Protein AF-A0A2T1EBD1-F1 (afdb_monomer_lite)

Radius of gyration: 31.67 Å; chains: 1; bounding box: 108×71×63 Å

Sequence (294 aa):
MSEHQEQSKSKTKISPTLSRSASSSRSGDEQSPSSIQGNSRSNTSVNASAPKELKPIENELVDKRTRRETFLRKYPKAAEMLRNIDIQGTEKENLQALKTAFKDNSGFEYTMGTTSADDFLNGKKNGDCRTLANAYVKIAQEYLGIEDVEVISKSGDFFVPNGGKVLDKNGATGNVDKGTHWAFTNHSWVKSPIGTIDLLFLGEPVKQSQWINKTGKGEDKENKIEYRIFGDYTVYDANYKSQTLKDKYATNLNDALQGKVLAVAEMAAEEEAARVRRVESKRSPNLLKCCNVM

Foldseek 3Di:
DDDDDDDDDDDDDDDDDDDDDDDDDDDDDDDDDDDDDDDDDDDDDPPPDDPPPPDPPVVVVVVLVVLQVVLCVQFVLCCQLCVPADLPDDLLSNLVSLLVSLQPRQLAAEDVAADDLSVSSNPDRYHHQVNVQNVSQCCSCRNSNFNQKDKDKDAAKKKQQAWQFFRHNVGQTEQEDQRRIHIDRMHIWMAHPNGTFRNRRSRDHDDCVRIFGWPDKDAPPPLGWIWTDGPPFIKIQQADDDDDRSHRIYRDPVSSSVNHVVNVVVVVVVVVVVVVVVVVVVVPPPPPPDPDDD

Structure (mmCIF, N/CA/C/O backbone):
data_AF-A0A2T1EBD1-F1
#
_entry.id   AF-A0A2T1EBD1-F1
#
loop_
_atom_site.group_PDB
_atom_site.id
_atom_site.type_symbol
_atom_site.label_atom_id
_atom_site.label_alt_id
_atom_site.label_comp_id
_atom_site.label_asym_id
_atom_site.label_entity_id
_atom_site.label_seq_id
_atom_site.pdbx_PDB_ins_code
_atom_site.Cartn_x
_atom_site.Cartn_y
_atom_site.Cartn_z
_atom_site.occupancy
_atom_site.B_iso_or_equiv
_atom_site.auth_seq_id
_atom_site.auth_comp_id
_atom_site.auth_asym_id
_atom_site.auth_atom_id
_atom_site.pdbx_PDB_model_num
ATOM 1 N N . MET A 1 1 ? 42.232 36.202 -22.353 1.00 43.72 1 MET A N 1
ATOM 2 C CA . MET A 1 1 ? 41.772 37.477 -21.758 1.00 43.72 1 MET A CA 1
ATOM 3 C C . MET A 1 1 ? 40.887 38.120 -22.798 1.00 43.72 1 MET A C 1
ATOM 5 O O . MET A 1 1 ? 41.323 38.101 -23.942 1.00 43.72 1 MET A O 1
ATOM 9 N N . SER A 1 2 ? 39.697 38.604 -22.414 1.00 49.25 2 SER A N 1
ATOM 10 C CA . SER A 1 2 ? 38.616 39.005 -23.340 1.00 49.25 2 SER A CA 1
ATOM 11 C C . SER A 1 2 ? 38.115 37.832 -24.216 1.00 49.25 2 SER A C 1
ATOM 13 O O . SER A 1 2 ? 38.877 36.924 -24.530 1.00 49.25 2 SER A O 1
ATOM 15 N N . GLU A 1 3 ? 36.848 37.690 -24.596 1.00 46.81 3 GLU A N 1
ATOM 16 C CA . GLU A 1 3 ? 35.586 38.337 -24.189 1.00 46.81 3 GLU A CA 1
ATOM 17 C C . GLU A 1 3 ? 34.441 37.320 -24.478 1.00 46.81 3 GLU A C 1
ATOM 19 O O . GLU A 1 3 ? 34.731 36.204 -24.901 1.00 46.81 3 GLU A O 1
ATOM 24 N N . HIS A 1 4 ? 33.144 37.529 -24.229 1.00 46.66 4 HIS A N 1
ATOM 25 C CA . HIS A 1 4 ? 32.352 38.719 -23.886 1.00 46.66 4 HIS A CA 1
ATOM 26 C C . HIS A 1 4 ? 31.212 38.318 -22.908 1.00 46.66 4 HIS A C 1
ATOM 28 O O . HIS A 1 4 ? 31.043 37.139 -22.594 1.00 46.66 4 HIS A O 1
ATOM 34 N N . GLN A 1 5 ? 30.390 39.267 -22.451 1.00 44.28 5 GLN A N 1
ATOM 35 C CA . GLN A 1 5 ? 29.058 38.996 -21.875 1.00 44.28 5 GLN A CA 1
ATOM 36 C C . GLN A 1 5 ? 27.979 39.422 -22.870 1.00 44.28 5 GLN A C 1
ATOM 38 O O . GLN A 1 5 ? 28.077 40.517 -23.412 1.00 44.28 5 GLN A O 1
ATOM 43 N N . GLU A 1 6 ? 26.883 38.676 -23.009 1.00 52.28 6 GLU A N 1
ATOM 44 C CA . GLU A 1 6 ? 25.640 39.299 -23.472 1.00 52.28 6 GLU A CA 1
ATOM 45 C C . GLU A 1 6 ? 24.409 38.680 -22.802 1.00 52.28 6 GLU A C 1
ATOM 47 O O . GLU A 1 6 ? 24.189 37.470 -22.822 1.00 52.28 6 GLU A O 1
ATOM 52 N N . GLN A 1 7 ? 23.618 39.534 -22.148 1.00 45.81 7 GLN A N 1
ATOM 53 C CA . GLN A 1 7 ? 22.315 39.185 -21.590 1.00 45.81 7 GLN A CA 1
ATOM 54 C C . GLN A 1 7 ? 21.238 39.595 -22.592 1.00 45.81 7 GLN A C 1
ATOM 56 O O . GLN A 1 7 ? 21.194 40.761 -22.978 1.00 45.81 7 GLN A O 1
ATOM 61 N N . SER A 1 8 ? 20.278 38.720 -22.891 1.00 52.81 8 SER A N 1
ATOM 62 C CA . SER A 1 8 ? 18.990 39.163 -23.432 1.00 52.81 8 SER A CA 1
ATOM 63 C C . SER A 1 8 ? 17.843 38.718 -22.526 1.00 52.81 8 SER A C 1
ATOM 65 O O . SER A 1 8 ? 17.765 37.585 -22.054 1.00 52.81 8 SER A O 1
ATOM 67 N N . LYS A 1 9 ? 16.976 39.680 -22.205 1.00 48.16 9 LYS A N 1
ATOM 68 C CA . LYS A 1 9 ? 15.782 39.509 -21.374 1.00 48.16 9 LYS A CA 1
ATOM 69 C C . LYS A 1 9 ? 14.579 39.454 -22.306 1.00 48.16 9 LYS A C 1
ATOM 71 O O . LYS A 1 9 ? 14.418 40.369 -23.108 1.00 48.16 9 LYS A O 1
ATOM 76 N N . SER A 1 10 ? 13.665 38.509 -22.114 1.00 49.94 10 SER A N 1
ATOM 77 C CA . SER A 1 10 ? 12.289 38.659 -22.596 1.00 49.94 10 SER A CA 1
ATOM 78 C C . SER A 1 10 ? 11.308 38.495 -21.434 1.00 49.94 10 SER A C 1
ATOM 80 O O . SER A 1 10 ? 11.171 37.443 -20.816 1.00 49.94 10 SER A O 1
ATOM 82 N N . LYS A 1 11 ? 10.636 39.599 -21.097 1.00 42.62 11 LYS A N 1
ATOM 83 C CA . LYS A 1 11 ? 9.409 39.595 -20.299 1.00 42.62 11 LYS A CA 1
ATOM 84 C C . LYS A 1 11 ? 8.253 39.716 -21.280 1.00 42.62 11 LYS A C 1
ATOM 86 O O . LYS A 1 11 ? 8.208 40.711 -21.996 1.00 42.62 11 LYS A O 1
ATOM 91 N N . THR A 1 12 ? 7.278 38.818 -21.208 1.00 46.34 12 THR A N 1
ATOM 92 C CA . THR A 1 12 ? 5.952 39.081 -21.780 1.00 46.34 12 THR A CA 1
ATOM 93 C C . THR A 1 12 ? 4.899 38.825 -20.715 1.00 46.34 12 THR A C 1
ATOM 95 O O . THR A 1 12 ? 4.867 37.776 -20.080 1.00 46.34 12 THR A O 1
ATOM 98 N N . LYS A 1 13 ? 4.076 39.846 -20.480 1.00 44.72 13 LYS A N 1
ATOM 99 C CA . LYS A 1 13 ? 3.045 39.925 -19.447 1.00 44.72 13 LYS A CA 1
ATOM 100 C C . LYS A 1 13 ? 1.752 40.289 -20.163 1.00 44.72 13 LYS A C 1
ATOM 102 O O . LYS A 1 13 ? 1.660 41.408 -20.660 1.00 44.72 13 LYS A O 1
ATOM 107 N N . ILE A 1 14 ? 0.778 39.384 -20.209 1.00 49.81 14 ILE A N 1
ATOM 108 C CA . ILE A 1 14 ? -0.577 39.686 -20.692 1.00 49.81 14 ILE A CA 1
ATOM 109 C C . ILE A 1 14 ? -1.592 39.177 -19.660 1.00 49.81 14 ILE A C 1
ATOM 111 O O . ILE A 1 14 ? -1.380 38.161 -19.001 1.00 49.81 14 ILE A O 1
ATOM 115 N N . SER A 1 15 ? -2.622 39.993 -19.455 1.00 46.88 15 SER A N 1
ATOM 116 C CA . SER A 1 15 ? -3.560 39.998 -18.327 1.00 46.88 15 SER A CA 1
ATOM 117 C C . SER A 1 15 ? -4.746 39.026 -18.499 1.00 46.88 15 SER A C 1
ATOM 119 O O . SER A 1 15 ? -4.969 38.539 -19.606 1.00 46.88 15 SER A O 1
ATOM 121 N N . PRO A 1 16 ? -5.533 38.750 -17.436 1.00 51.69 16 PRO A N 1
ATOM 122 C CA . PRO A 1 16 ? -6.662 37.819 -17.500 1.00 51.69 16 PRO A CA 1
ATOM 123 C C . PRO A 1 16 ? -7.938 38.463 -18.063 1.00 51.69 16 PRO A C 1
ATOM 125 O O . PRO A 1 16 ? -8.160 39.666 -17.912 1.00 51.69 16 PRO A O 1
ATOM 128 N N . THR A 1 17 ? -8.827 37.640 -18.624 1.00 46.72 17 THR A N 1
ATOM 129 C CA . THR A 1 17 ? -10.170 38.053 -19.059 1.00 46.72 17 THR A CA 1
ATOM 130 C C . THR A 1 17 ? -11.235 37.482 -18.124 1.00 46.72 17 THR A C 1
ATOM 132 O O . THR A 1 17 ? -11.392 36.271 -18.004 1.00 46.72 17 THR A O 1
ATOM 135 N N . LEU A 1 18 ? -11.976 38.376 -17.470 1.00 42.69 18 LEU A N 1
ATOM 136 C CA . LEU A 1 18 ? -13.208 38.073 -16.742 1.00 42.69 18 LEU A CA 1
ATOM 137 C C . LEU A 1 18 ? -14.404 38.100 -17.700 1.00 42.69 18 LEU A C 1
ATOM 139 O O . LEU A 1 18 ? -14.560 39.065 -18.447 1.00 42.69 18 LEU A O 1
ATOM 143 N N . SER A 1 19 ? -15.315 37.137 -17.569 1.00 47.84 19 SER A N 1
ATOM 144 C CA . SER A 1 19 ? -16.676 37.240 -18.107 1.00 47.84 19 SER A CA 1
ATOM 145 C C . SER A 1 19 ? -17.718 36.734 -17.100 1.00 47.84 19 SER A C 1
ATOM 147 O O . SER A 1 19 ? -17.928 35.543 -16.892 1.00 47.84 19 SER A O 1
ATOM 149 N N . ARG A 1 20 ? -18.409 37.708 -16.495 1.00 38.66 20 ARG A N 1
ATOM 150 C CA . ARG A 1 20 ? -19.837 37.646 -16.120 1.00 38.66 20 ARG A CA 1
ATOM 151 C C . ARG A 1 20 ? -20.668 37.252 -17.368 1.00 38.66 20 ARG A C 1
ATOM 153 O O . ARG A 1 20 ? -20.193 37.463 -18.477 1.00 38.66 20 ARG A O 1
ATOM 160 N N . SER A 1 21 ? -21.904 36.752 -17.324 1.00 39.03 21 SER A N 1
ATOM 161 C CA . SER A 1 21 ? -22.920 36.567 -16.265 1.00 39.03 21 SER A CA 1
ATOM 162 C C . SER A 1 21 ? -24.134 35.852 -16.883 1.00 39.03 21 SER A C 1
ATOM 164 O O . SER A 1 21 ? -24.358 36.052 -18.071 1.00 39.03 21 SER A O 1
ATOM 166 N N . ALA A 1 22 ? -24.982 35.178 -16.095 1.00 37.16 22 ALA A N 1
ATOM 167 C CA . ALA A 1 22 ? -26.448 35.210 -16.270 1.00 37.16 22 ALA A CA 1
ATOM 168 C C . ALA A 1 22 ? -27.175 34.508 -15.109 1.00 37.16 22 ALA A C 1
ATOM 170 O O . ALA A 1 22 ? -26.746 33.461 -14.632 1.00 37.16 22 ALA A O 1
ATOM 171 N N . SER A 1 23 ? -28.287 35.094 -14.676 1.00 41.00 23 SER A N 1
ATOM 172 C CA . SER A 1 23 ? -29.235 34.547 -13.706 1.00 41.00 23 SER A CA 1
ATOM 173 C C . SER A 1 23 ? -30.384 33.810 -14.402 1.00 41.00 23 SER A C 1
ATOM 175 O O . SER A 1 23 ? -30.773 34.162 -15.513 1.00 41.00 23 SER A O 1
ATOM 177 N N . SER A 1 24 ? -31.016 32.864 -13.705 1.00 43.34 24 SER A N 1
ATOM 178 C CA . SER A 1 24 ? -32.428 32.555 -13.945 1.00 43.34 24 SER A CA 1
ATOM 179 C C . SER A 1 24 ? -33.101 32.151 -12.638 1.00 43.34 24 SER A C 1
ATOM 181 O O . SER A 1 24 ? -32.714 31.183 -11.988 1.00 43.34 24 SER A O 1
ATOM 183 N N . SER A 1 25 ? -34.081 32.950 -12.235 1.00 45.97 25 SER A N 1
ATOM 184 C CA . SER A 1 25 ? -34.988 32.694 -11.125 1.00 45.97 25 SER A CA 1
ATOM 185 C C . SER A 1 25 ? -36.230 31.967 -11.633 1.00 45.97 25 SER A C 1
ATOM 187 O O . SER A 1 25 ? -36.743 32.280 -12.709 1.00 45.97 25 SER A O 1
ATOM 189 N N . ARG A 1 26 ? -36.782 31.054 -10.828 1.00 49.03 26 ARG A N 1
ATOM 190 C CA . ARG A 1 26 ? -38.178 30.642 -10.991 1.00 49.03 26 ARG A CA 1
ATOM 191 C C . ARG A 1 26 ? -38.819 30.333 -9.644 1.00 49.03 26 ARG A C 1
ATOM 193 O O . ARG A 1 26 ? -38.472 29.356 -8.990 1.00 49.03 26 ARG A O 1
ATOM 200 N N . SER A 1 27 ? -39.723 31.217 -9.244 1.00 40.66 27 SER A N 1
ATOM 201 C CA . SER A 1 27 ? -40.716 30.988 -8.200 1.00 40.66 27 SER A CA 1
ATOM 202 C C . SER A 1 27 ? -41.800 30.025 -8.697 1.00 40.66 27 SER A C 1
ATOM 204 O O . SER A 1 27 ? -42.026 29.891 -9.903 1.00 40.66 27 SER A O 1
ATOM 206 N N . GLY A 1 28 ? -42.465 29.368 -7.753 1.00 40.28 28 GLY A N 1
ATOM 207 C CA . GLY A 1 28 ? -43.617 28.501 -7.973 1.00 40.28 28 GLY A CA 1
ATOM 208 C C . GLY A 1 28 ? -44.299 28.281 -6.630 1.00 40.28 28 GLY A C 1
ATOM 209 O O . GLY A 1 28 ? -43.783 27.540 -5.798 1.00 40.28 28 GLY A O 1
ATOM 210 N N . ASP A 1 29 ? -45.381 29.017 -6.407 1.00 39.91 29 ASP A N 1
ATOM 211 C CA . ASP A 1 29 ? -46.135 29.051 -5.156 1.00 39.91 29 ASP A CA 1
ATOM 212 C C . ASP A 1 29 ? -47.067 27.833 -4.973 1.00 39.91 29 ASP A C 1
ATOM 214 O O . ASP A 1 29 ? -47.252 27.026 -5.881 1.00 39.91 29 ASP A O 1
ATOM 218 N N . GLU A 1 30 ? -47.707 27.808 -3.796 1.00 37.53 30 GLU A N 1
ATOM 219 C CA . GLU A 1 30 ? -49.111 27.414 -3.548 1.00 37.53 30 GLU A CA 1
ATOM 220 C C . GLU A 1 30 ? -49.423 26.224 -2.603 1.00 37.53 30 GLU A C 1
ATOM 222 O O . GLU A 1 30 ? -49.187 25.054 -2.882 1.00 37.53 30 GLU A O 1
ATOM 227 N N . GLN A 1 31 ? -50.118 26.608 -1.518 1.00 35.56 31 GLN A N 1
ATOM 228 C CA . GLN A 1 31 ? -51.296 25.964 -0.907 1.00 35.56 31 GLN A CA 1
ATOM 229 C C . GLN A 1 31 ? -51.169 24.708 -0.005 1.00 35.56 31 GLN A C 1
ATOM 231 O O . GLN A 1 31 ? -51.237 23.558 -0.424 1.00 35.56 31 GLN A O 1
ATOM 236 N N . SER A 1 32 ? -51.223 24.984 1.306 1.00 41.62 32 SER A N 1
ATOM 237 C CA . SER A 1 32 ? -52.130 24.325 2.283 1.00 41.62 32 SER A CA 1
ATOM 238 C C . SER A 1 32 ? -53.599 24.788 2.031 1.00 41.62 32 SER A C 1
ATOM 240 O O . SER A 1 32 ? -53.723 25.798 1.334 1.00 41.62 32 SER A O 1
ATOM 242 N N . PRO A 1 33 ? -54.705 24.224 2.611 1.00 54.12 33 PRO A N 1
ATOM 243 C CA . PRO A 1 33 ? -54.787 23.590 3.946 1.00 54.12 33 PRO A CA 1
ATOM 244 C C . PRO A 1 33 ? -55.889 22.497 4.167 1.00 54.12 33 PRO A C 1
ATOM 246 O O . PRO A 1 33 ? -56.518 22.006 3.237 1.00 54.12 33 PRO A O 1
ATOM 249 N N . SER A 1 34 ? -56.199 22.239 5.453 1.00 36.78 34 SER A N 1
ATOM 250 C CA . SER A 1 34 ? -57.404 21.590 6.034 1.00 36.78 34 SER A CA 1
ATOM 251 C C . SER A 1 34 ? -57.440 20.046 6.014 1.00 36.78 34 SER A C 1
ATOM 253 O O . SER A 1 34 ? -57.203 19.425 4.989 1.00 36.78 34 SER A O 1
ATOM 255 N N . SER A 1 35 ? -57.519 19.332 7.148 1.00 41.59 35 SER A N 1
ATOM 256 C CA . SER A 1 35 ? -58.509 19.283 8.255 1.00 41.59 35 SER A CA 1
ATOM 257 C C . SER A 1 35 ? -59.669 18.315 7.988 1.00 41.59 35 SER A C 1
ATOM 259 O O . SER A 1 35 ? -60.651 18.683 7.352 1.00 41.59 35 SER A O 1
ATOM 261 N N . ILE A 1 36 ? -59.612 17.118 8.586 1.00 44.75 36 ILE A N 1
ATOM 262 C CA . ILE A 1 36 ? -60.784 16.258 8.820 1.00 44.75 36 ILE A CA 1
ATOM 263 C C . ILE A 1 36 ? -60.842 15.911 10.312 1.00 44.75 36 ILE A C 1
ATOM 265 O O . ILE A 1 36 ? -59.854 15.479 10.904 1.00 44.75 36 ILE A O 1
ATOM 269 N N . GLN A 1 37 ? -62.008 16.144 10.917 1.00 42.34 37 GLN A N 1
ATOM 270 C CA . GLN A 1 37 ? -62.326 15.822 12.309 1.00 42.34 37 GLN A CA 1
ATOM 271 C C . GLN A 1 37 ? -62.996 14.444 12.426 1.00 42.34 37 GLN A C 1
ATOM 273 O O . GLN A 1 37 ? -63.672 13.992 11.506 1.00 42.34 37 GLN A O 1
ATOM 278 N N . GLY A 1 38 ? -62.919 13.856 13.623 1.00 35.59 38 GLY A N 1
ATOM 279 C CA . GLY A 1 38 ? -63.688 12.672 14.021 1.00 35.59 38 GLY A CA 1
ATOM 280 C C . GLY A 1 38 ? -62.932 11.349 13.813 1.00 35.59 38 GLY A C 1
ATOM 281 O O . GLY A 1 38 ? -62.159 11.209 12.879 1.00 35.59 38 GLY A O 1
ATOM 282 N N . ASN A 1 39 ? -63.109 10.330 14.654 1.00 35.41 39 ASN A N 1
ATOM 283 C CA . ASN A 1 39 ? -64.208 10.126 15.598 1.00 35.41 39 ASN A CA 1
ATOM 284 C C . ASN A 1 39 ? -63.760 9.343 16.848 1.00 35.41 39 ASN A C 1
ATOM 286 O O . ASN A 1 39 ? -62.789 8.590 16.814 1.00 35.41 39 ASN A O 1
ATOM 290 N N . SER A 1 40 ? -64.496 9.498 17.946 1.00 46.72 40 SER A N 1
ATOM 291 C CA . SER A 1 40 ? -64.250 8.798 19.208 1.00 46.72 40 SER A CA 1
ATOM 292 C C . SER A 1 40 ? -64.504 7.294 19.099 1.00 46.72 40 SER A C 1
ATOM 294 O O . SER A 1 40 ? -65.549 6.889 18.589 1.00 46.72 40 SER A O 1
ATOM 296 N N . ARG A 1 41 ? -63.652 6.477 19.734 1.00 41.16 41 ARG A N 1
ATOM 297 C CA . ARG A 1 41 ? -64.099 5.344 20.568 1.00 41.16 41 ARG A CA 1
ATOM 298 C C . ARG A 1 41 ? -62.983 4.819 21.464 1.00 41.16 41 ARG A C 1
ATOM 300 O O . ARG A 1 41 ? -61.910 4.443 21.009 1.00 41.16 41 ARG A O 1
ATOM 307 N N . SER A 1 42 ? -63.287 4.782 22.753 1.00 46.03 42 SER A N 1
ATOM 308 C CA . SER A 1 42 ? -62.554 4.040 23.767 1.00 46.03 42 SER A CA 1
ATOM 309 C C . SER A 1 42 ? -62.584 2.541 23.470 1.00 46.03 42 SER A C 1
ATOM 311 O O . SER A 1 42 ? -63.625 2.002 23.099 1.00 46.03 42 SER A O 1
ATOM 313 N N . ASN A 1 43 ? -61.471 1.852 23.724 1.00 39.47 43 ASN A N 1
ATOM 314 C CA . ASN A 1 43 ? -61.545 0.480 24.211 1.00 39.47 43 ASN A CA 1
ATOM 315 C C . ASN A 1 43 ? -60.337 0.133 25.083 1.00 39.47 43 ASN A C 1
ATOM 317 O O . ASN A 1 43 ? -59.182 0.253 24.680 1.00 39.47 43 ASN A O 1
ATOM 321 N N . THR A 1 44 ? -60.644 -0.288 26.303 1.00 43.97 44 THR A N 1
ATOM 322 C CA . THR A 1 44 ? -59.690 -0.703 27.325 1.00 43.97 44 THR A CA 1
ATOM 323 C C . THR A 1 44 ? -59.053 -2.034 26.938 1.00 43.97 44 THR A C 1
ATOM 325 O O . THR A 1 44 ? -59.748 -3.040 26.823 1.00 43.97 44 THR A O 1
ATOM 328 N N . SER A 1 45 ? -57.728 -2.081 26.821 1.00 42.50 45 SER A N 1
ATOM 329 C CA . SER A 1 45 ? -56.981 -3.336 26.939 1.00 42.50 45 SER A CA 1
ATOM 330 C C . SER A 1 45 ? -55.631 -3.060 27.586 1.00 42.50 45 SER A C 1
ATOM 332 O O . SER A 1 45 ? -54.674 -2.635 26.941 1.00 42.50 45 SER A O 1
ATOM 334 N N . VAL A 1 46 ? -55.578 -3.266 28.902 1.00 41.38 46 VAL A N 1
ATOM 335 C CA . VAL A 1 46 ? -54.348 -3.163 29.691 1.00 41.38 46 VAL A CA 1
ATOM 336 C C . VAL A 1 46 ? -53.554 -4.453 29.488 1.00 41.38 46 VAL A C 1
ATOM 338 O O . VAL A 1 46 ? -53.524 -5.330 30.347 1.00 41.38 46 VAL A O 1
ATOM 341 N N . ASN A 1 47 ? -52.943 -4.604 28.312 1.00 42.34 47 ASN A N 1
ATOM 342 C CA . ASN A 1 47 ? -52.008 -5.696 28.078 1.00 42.34 47 ASN A CA 1
ATOM 343 C C . ASN A 1 47 ? -50.712 -5.376 28.827 1.00 42.34 47 ASN A C 1
ATOM 345 O O . ASN A 1 47 ? -49.881 -4.588 28.365 1.00 42.34 47 ASN A O 1
ATOM 349 N N . ALA A 1 48 ? -50.570 -5.973 30.010 1.00 45.97 48 ALA A N 1
ATOM 350 C CA . ALA A 1 48 ? -49.372 -5.899 30.829 1.00 45.97 48 ALA A CA 1
ATOM 351 C C . ALA A 1 48 ? -48.214 -6.605 30.109 1.00 45.97 48 ALA A C 1
ATOM 353 O O . ALA A 1 48 ? -47.933 -7.780 30.335 1.00 45.97 48 ALA A O 1
ATOM 354 N N . SER A 1 49 ? -47.547 -5.872 29.214 1.00 48.97 49 SER A N 1
ATOM 355 C CA . SER A 1 49 ? -46.250 -6.273 28.679 1.00 48.97 49 SER A CA 1
ATOM 356 C C . SER A 1 49 ? -45.316 -6.505 29.860 1.00 48.97 49 SER A C 1
ATOM 358 O O . SER A 1 49 ? -45.072 -5.581 30.639 1.00 48.97 49 SER A O 1
ATOM 360 N N . ALA A 1 50 ? -44.819 -7.736 29.997 1.00 52.00 50 ALA A N 1
ATOM 361 C CA . ALA A 1 50 ? -43.821 -8.074 31.001 1.00 52.00 50 ALA A CA 1
ATOM 362 C C . ALA A 1 50 ? -42.656 -7.067 30.939 1.00 52.00 50 ALA A C 1
ATOM 364 O O . ALA A 1 50 ? -42.312 -6.614 29.838 1.00 52.00 50 ALA A O 1
ATOM 365 N N . PRO A 1 51 ? -42.050 -6.695 32.082 1.00 47.62 51 PRO A N 1
ATOM 366 C CA . PRO A 1 51 ? -40.923 -5.776 32.073 1.00 47.62 51 PRO A CA 1
ATOM 367 C C . PRO A 1 51 ? -39.841 -6.345 31.157 1.00 47.62 51 PRO A C 1
ATOM 369 O O . PRO A 1 51 ? -39.361 -7.457 31.378 1.00 47.62 51 PRO A O 1
ATOM 372 N N . LYS A 1 52 ? -39.469 -5.586 30.116 1.00 54.94 52 LYS A N 1
ATOM 373 C CA . LYS A 1 52 ? -38.274 -5.890 29.325 1.00 54.94 52 LYS A CA 1
ATOM 374 C C . LYS A 1 52 ? -37.119 -5.981 30.309 1.00 54.94 52 LYS A C 1
ATOM 376 O O . LYS A 1 52 ? -36.771 -4.980 30.931 1.00 54.94 52 LYS A O 1
ATOM 381 N N . GLU A 1 53 ? -36.574 -7.182 30.443 1.00 54.50 53 GLU A N 1
ATOM 382 C CA . GLU A 1 53 ? -35.442 -7.473 31.305 1.00 54.50 53 GLU A CA 1
ATOM 383 C C . GLU A 1 53 ? -34.270 -6.589 30.868 1.00 54.50 53 GLU A C 1
ATOM 385 O O . GLU A 1 53 ? -33.627 -6.816 29.839 1.00 54.50 53 GLU A O 1
ATOM 390 N N . LEU A 1 54 ? -34.056 -5.506 31.618 1.00 52.91 54 LEU A N 1
ATOM 391 C CA . LEU A 1 54 ? -32.934 -4.601 31.440 1.00 52.91 54 LEU A CA 1
ATOM 392 C C . LEU A 1 54 ? -31.677 -5.391 31.789 1.00 52.91 54 LEU A C 1
ATOM 394 O O . LEU A 1 54 ? -31.304 -5.483 32.958 1.00 52.91 54 LEU A O 1
ATOM 398 N N . LYS A 1 55 ? -31.036 -5.975 30.768 1.00 56.75 55 LYS A N 1
ATOM 399 C CA . LYS A 1 55 ? -29.701 -6.560 30.910 1.00 56.75 55 LYS A CA 1
ATOM 400 C C . LYS A 1 55 ? -28.815 -5.534 31.629 1.00 56.75 55 LYS A C 1
ATOM 402 O O . LYS A 1 55 ? -28.758 -4.392 31.164 1.00 56.75 55 LYS A O 1
ATOM 407 N N . PRO A 1 56 ? -28.150 -5.892 32.743 1.00 61.59 56 PRO A N 1
ATOM 408 C CA . PRO A 1 56 ? -27.357 -4.931 33.492 1.00 61.59 56 PRO A CA 1
ATOM 409 C C . PRO A 1 56 ? -26.271 -4.335 32.597 1.00 61.59 56 PRO A C 1
ATOM 411 O O . PRO A 1 56 ? -25.432 -5.067 32.071 1.00 61.59 56 PRO A O 1
ATOM 414 N N . ILE A 1 57 ? -26.283 -3.008 32.447 1.00 65.44 57 ILE A N 1
ATOM 415 C CA . ILE A 1 57 ? -25.321 -2.234 31.636 1.00 65.44 57 ILE A CA 1
ATOM 416 C C . ILE A 1 57 ? -23.871 -2.564 32.044 1.00 65.44 57 ILE A C 1
ATOM 418 O O . ILE A 1 57 ? -22.960 -2.592 31.219 1.00 65.44 57 ILE A O 1
ATOM 422 N N . GLU A 1 58 ? -23.675 -2.892 33.320 1.00 68.62 58 GLU A N 1
ATOM 423 C CA . GLU A 1 58 ? -22.414 -3.331 33.912 1.00 68.62 58 GLU A CA 1
ATOM 424 C C . GLU A 1 58 ? -21.829 -4.594 33.247 1.00 68.62 58 GLU A C 1
ATOM 426 O O . GLU A 1 58 ? -20.634 -4.627 32.957 1.00 68.62 58 GLU A O 1
ATOM 431 N N . ASN A 1 59 ? -22.657 -5.587 32.891 1.00 69.38 59 ASN A N 1
ATOM 432 C CA . ASN A 1 59 ? -22.191 -6.820 32.240 1.00 69.38 59 ASN A CA 1
ATOM 433 C C . ASN A 1 59 ? -21.646 -6.560 30.825 1.00 69.38 59 ASN A C 1
ATOM 435 O O . ASN A 1 59 ? -20.651 -7.162 30.424 1.00 69.38 59 ASN A O 1
ATOM 439 N N . GLU A 1 60 ? -22.262 -5.643 30.073 1.00 75.31 60 GLU A N 1
ATOM 440 C CA . GLU A 1 60 ? -21.809 -5.270 28.725 1.00 75.31 60 GLU A CA 1
ATOM 441 C C . GLU A 1 60 ? -20.492 -4.472 28.765 1.00 75.31 60 GLU A C 1
ATOM 443 O O . GLU A 1 60 ? -19.616 -4.642 27.913 1.00 75.31 60 GLU A O 1
ATOM 448 N N . LEU A 1 61 ? -20.318 -3.618 29.779 1.00 73.44 61 LEU A N 1
ATOM 449 C CA . LEU A 1 61 ? -19.084 -2.855 29.985 1.00 73.44 61 LEU A CA 1
ATOM 450 C C . LEU A 1 61 ? -17.908 -3.749 30.405 1.00 73.44 61 LEU A C 1
ATOM 452 O O . LEU A 1 61 ? -16.782 -3.524 29.948 1.00 73.44 61 LEU A O 1
ATOM 456 N N . VAL A 1 62 ? -18.159 -4.764 31.239 1.00 75.81 62 VAL A N 1
ATOM 457 C CA . VAL A 1 62 ? -17.153 -5.769 31.618 1.00 75.81 62 VAL A CA 1
ATOM 458 C C . VAL A 1 62 ? -16.711 -6.575 30.396 1.00 75.81 62 VAL A C 1
ATOM 460 O O . VAL A 1 62 ? -15.511 -6.637 30.130 1.00 75.81 62 VAL A O 1
ATOM 463 N N . ASP A 1 63 ? -17.648 -7.097 29.596 1.00 82.25 63 ASP A N 1
ATOM 464 C CA . ASP A 1 63 ? -17.330 -7.861 28.381 1.00 82.25 63 ASP A CA 1
ATOM 465 C C . ASP A 1 63 ? -16.479 -7.047 27.386 1.00 82.25 63 ASP A C 1
ATOM 467 O O . ASP A 1 63 ? -15.396 -7.477 26.974 1.00 82.25 63 ASP A O 1
ATOM 471 N N . LYS A 1 64 ? -16.875 -5.797 27.097 1.00 85.62 64 LYS A N 1
ATOM 472 C CA . LYS A 1 64 ? -16.092 -4.885 26.241 1.00 85.62 64 LYS A CA 1
ATOM 473 C C . LYS A 1 64 ? -14.676 -4.643 26.772 1.00 85.62 64 LYS A C 1
ATOM 475 O O . LYS A 1 64 ? -13.739 -4.563 25.972 1.00 85.62 64 LYS A O 1
ATOM 480 N N . ARG A 1 65 ? -14.488 -4.532 28.093 1.00 87.69 65 ARG A N 1
ATOM 481 C CA . ARG A 1 65 ? -13.158 -4.375 28.708 1.00 87.69 65 ARG A CA 1
ATOM 482 C C . ARG A 1 65 ? -12.324 -5.648 28.559 1.00 87.69 65 ARG A C 1
ATOM 484 O O . ARG A 1 65 ? -11.215 -5.577 28.034 1.00 87.69 65 ARG A O 1
ATOM 491 N N . THR A 1 66 ? -12.865 -6.805 28.937 1.00 90.25 66 THR A N 1
ATOM 492 C CA . THR A 1 66 ? -12.170 -8.100 28.853 1.00 90.25 66 THR A CA 1
ATOM 493 C C . THR A 1 66 ? -11.802 -8.465 27.412 1.00 90.25 66 THR A C 1
ATOM 495 O O . THR A 1 66 ? -10.698 -8.965 27.165 1.00 90.25 66 THR A O 1
ATOM 498 N N . ARG A 1 67 ? -12.665 -8.147 26.436 1.00 90.62 67 ARG A N 1
ATOM 499 C CA . ARG A 1 67 ? -12.377 -8.278 24.999 1.00 90.62 67 ARG A CA 1
ATOM 500 C C . ARG A 1 67 ? -11.185 -7.413 24.583 1.00 90.62 67 ARG A C 1
ATOM 502 O O . ARG A 1 67 ? -10.241 -7.922 23.977 1.00 90.62 67 ARG A O 1
ATOM 509 N N . ARG A 1 68 ? -11.191 -6.126 24.957 1.00 93.69 68 ARG A N 1
ATOM 510 C CA . ARG A 1 68 ? -10.101 -5.173 24.672 1.00 93.69 68 ARG A CA 1
ATOM 511 C C . ARG A 1 68 ? -8.770 -5.634 25.275 1.00 93.69 68 ARG A C 1
ATOM 513 O O . ARG A 1 68 ? -7.778 -5.708 24.557 1.00 93.69 68 ARG A O 1
ATOM 520 N N . GLU A 1 69 ? -8.747 -6.006 26.553 1.00 94.69 69 GLU A N 1
ATOM 521 C CA . GLU A 1 69 ? -7.548 -6.515 27.242 1.00 94.69 69 GLU A CA 1
ATOM 522 C C . GLU A 1 69 ? -7.007 -7.800 26.596 1.00 94.69 69 GLU A C 1
ATOM 524 O O . GLU A 1 69 ? -5.801 -7.941 26.384 1.00 94.69 69 GLU A O 1
ATOM 529 N N . THR A 1 70 ? -7.898 -8.721 26.218 1.00 96.06 70 THR A N 1
ATOM 530 C CA . THR A 1 70 ? -7.526 -9.969 25.536 1.00 96.06 70 THR A CA 1
ATOM 531 C C . THR A 1 70 ? -6.924 -9.708 24.156 1.00 96.06 70 THR A C 1
ATOM 533 O O . THR A 1 70 ? -5.911 -10.320 23.813 1.00 96.06 70 THR A O 1
ATOM 536 N N . PHE A 1 71 ? -7.487 -8.769 23.392 1.00 97.50 71 PHE A N 1
ATOM 537 C CA . PHE A 1 71 ? -6.946 -8.351 22.100 1.00 97.50 71 PHE A CA 1
ATOM 538 C C . PHE A 1 71 ? -5.549 -7.725 22.244 1.00 97.50 71 PHE A C 1
ATOM 540 O O . PHE A 1 71 ? -4.619 -8.147 21.559 1.00 97.50 71 PHE A O 1
ATOM 547 N N . LEU A 1 72 ? -5.357 -6.781 23.174 1.00 96.94 72 LEU A N 1
ATOM 548 C CA . LEU A 1 72 ? -4.051 -6.137 23.391 1.00 96.94 72 LEU A CA 1
ATOM 549 C C . LEU A 1 72 ? -2.976 -7.119 23.881 1.00 96.94 72 LEU A C 1
ATOM 551 O O . LEU A 1 72 ? -1.820 -7.006 23.480 1.00 96.94 72 LEU A O 1
ATOM 555 N N . ARG A 1 73 ? -3.351 -8.119 24.690 1.00 97.44 73 ARG A N 1
ATOM 556 C CA . ARG A 1 73 ? -2.452 -9.215 25.088 1.00 97.44 73 ARG A CA 1
ATOM 557 C C . ARG A 1 73 ? -2.091 -10.133 23.914 1.00 97.44 73 ARG A C 1
ATOM 559 O O . ARG A 1 73 ? -0.972 -10.636 23.879 1.00 97.44 73 ARG A O 1
ATOM 566 N N . LYS A 1 74 ? -3.015 -10.365 22.972 1.00 98.19 74 LYS A N 1
ATOM 567 C CA . LYS A 1 74 ? -2.774 -11.184 21.770 1.00 98.19 74 LYS A CA 1
ATOM 568 C C . LYS A 1 74 ? -1.919 -10.459 20.721 1.00 98.19 74 LYS A C 1
ATOM 570 O O . LYS A 1 74 ? -1.206 -11.128 19.982 1.00 98.19 74 LYS A O 1
ATOM 575 N N . TYR A 1 75 ? -1.986 -9.129 20.654 1.00 98.50 75 TYR A N 1
ATOM 576 C CA . TYR A 1 75 ? -1.337 -8.327 19.613 1.00 98.50 75 TYR A CA 1
ATOM 577 C C . TYR A 1 75 ? -0.486 -7.188 20.212 1.00 98.50 75 TYR A C 1
ATOM 579 O O . TYR A 1 75 ? -0.947 -6.043 20.307 1.00 98.50 75 TYR A O 1
ATOM 587 N N . PRO A 1 76 ? 0.777 -7.453 20.600 1.00 97.69 76 PRO A N 1
ATOM 588 C CA . PRO A 1 76 ? 1.624 -6.467 21.274 1.00 97.69 76 PRO A CA 1
ATOM 589 C C . PRO A 1 76 ? 1.866 -5.183 20.470 1.00 97.69 76 PRO A C 1
ATOM 591 O O . PRO A 1 76 ? 1.949 -4.104 21.058 1.00 97.69 76 PRO A O 1
ATOM 594 N N . LYS A 1 77 ? 1.926 -5.256 19.130 1.00 97.69 77 LYS A N 1
ATOM 595 C CA . LYS A 1 77 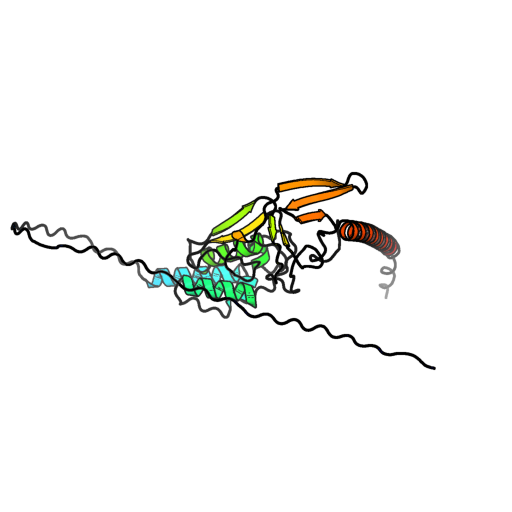? 2.093 -4.055 18.296 1.00 97.69 77 LYS A CA 1
ATOM 596 C C . LYS A 1 77 ? 0.819 -3.208 18.260 1.00 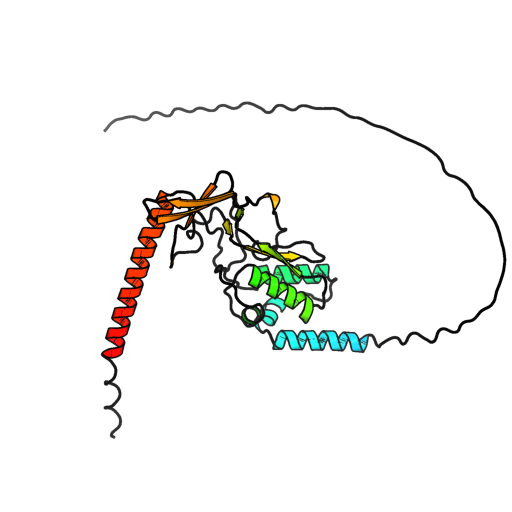97.69 77 LYS A C 1
ATOM 598 O O . LYS A 1 77 ? 0.915 -1.983 18.238 1.00 97.69 77 LYS A O 1
ATOM 603 N N . ALA A 1 78 ? -0.363 -3.822 18.360 1.00 97.56 78 ALA A N 1
ATOM 604 C CA . ALA A 1 78 ? -1.597 -3.071 18.581 1.00 97.56 78 ALA A CA 1
ATOM 605 C C . ALA A 1 78 ? -1.571 -2.348 19.942 1.00 97.56 78 ALA A C 1
ATOM 607 O O . ALA A 1 78 ? -1.904 -1.171 20.011 1.00 97.56 78 ALA A O 1
ATOM 608 N N . ALA A 1 79 ? -1.096 -2.997 21.011 1.00 97.25 79 ALA A N 1
ATOM 609 C CA . ALA A 1 79 ? -0.949 -2.361 22.328 1.00 97.25 79 ALA A CA 1
ATOM 610 C C . ALA A 1 79 ? 0.059 -1.197 22.354 1.00 97.25 79 ALA A C 1
ATOM 612 O O . ALA A 1 79 ? -0.106 -0.251 23.124 1.00 97.25 79 ALA A O 1
ATOM 613 N N . GLU A 1 80 ? 1.084 -1.231 21.503 1.00 96.31 80 GLU A N 1
ATOM 614 C CA . GLU A 1 80 ? 1.968 -0.086 21.264 1.00 96.31 80 GLU A CA 1
ATOM 615 C C . GLU A 1 80 ? 1.231 1.044 20.524 1.00 96.31 80 GLU A C 1
ATOM 617 O O . GLU A 1 80 ? 1.186 2.171 21.014 1.00 96.31 80 GLU A O 1
ATOM 622 N N . MET A 1 81 ? 0.604 0.737 19.380 1.00 96.19 81 MET A N 1
ATOM 623 C CA . MET A 1 81 ? -0.067 1.722 18.519 1.00 96.19 81 MET A CA 1
ATOM 624 C C . MET A 1 81 ? -1.226 2.445 19.213 1.00 96.19 81 MET A C 1
ATOM 626 O O . MET A 1 81 ? -1.415 3.644 19.003 1.00 96.19 81 MET A O 1
ATOM 630 N N . LEU A 1 82 ? -1.997 1.713 20.022 1.00 95.62 82 LEU A N 1
ATOM 631 C CA . LEU A 1 82 ? -3.255 2.158 20.623 1.00 95.62 82 LEU A CA 1
ATOM 632 C C . LEU A 1 82 ? -3.082 2.722 22.047 1.00 95.62 82 LEU A C 1
ATOM 634 O O . LEU A 1 82 ? -4.067 3.072 22.688 1.00 95.62 82 LEU A O 1
ATOM 638 N N . ARG A 1 83 ? -1.848 2.834 22.562 1.00 91.88 83 ARG A N 1
ATOM 639 C CA . ARG A 1 83 ? -1.581 3.252 23.955 1.00 91.88 83 ARG A CA 1
ATOM 640 C C . ARG A 1 83 ? -2.165 4.621 24.321 1.00 91.88 83 ARG A C 1
ATOM 642 O O . ARG A 1 83 ? -2.558 4.823 25.464 1.00 91.88 83 ARG A O 1
ATOM 649 N N . ASN A 1 84 ? -2.194 5.538 23.354 1.00 85.75 84 ASN A N 1
ATOM 650 C CA . ASN A 1 84 ? -2.549 6.944 23.552 1.00 85.75 84 ASN A CA 1
ATOM 651 C C . ASN A 1 84 ? -3.825 7.355 22.789 1.00 85.75 84 ASN A C 1
ATOM 653 O O . ASN A 1 84 ? -4.047 8.549 22.604 1.00 85.75 84 ASN A O 1
ATOM 657 N N . ILE A 1 85 ? -4.634 6.404 22.300 1.00 87.62 85 ILE A N 1
ATOM 658 C CA . ILE A 1 85 ? -5.925 6.747 21.684 1.00 87.62 85 ILE A CA 1
ATOM 659 C C . ILE A 1 85 ? -7.024 6.813 22.744 1.00 87.62 85 ILE A C 1
ATOM 661 O O . ILE A 1 85 ? -7.161 5.909 23.567 1.00 87.62 85 ILE A O 1
ATOM 665 N N . ASP A 1 86 ? -7.834 7.869 22.697 1.00 85.38 86 ASP A N 1
ATOM 666 C CA . ASP A 1 86 ? -9.117 7.864 23.391 1.00 85.38 86 ASP A CA 1
ATOM 667 C C . ASP A 1 86 ? -10.100 6.976 22.610 1.00 85.38 86 ASP A C 1
ATOM 669 O O . ASP A 1 86 ? -10.179 7.035 21.382 1.00 85.38 86 ASP A O 1
ATOM 673 N N . ILE A 1 87 ? -10.803 6.113 23.343 1.00 84.94 87 ILE A N 1
ATOM 674 C CA . ILE A 1 87 ? -11.784 5.139 22.839 1.00 84.94 87 ILE A CA 1
ATOM 675 C C . ILE A 1 87 ? -13.122 5.220 23.589 1.00 84.94 87 ILE A C 1
ATOM 677 O O . ILE A 1 87 ? -13.904 4.261 23.570 1.00 84.94 87 ILE A O 1
ATOM 681 N N . GLN A 1 88 ? -13.347 6.330 24.301 1.00 89.19 88 GLN A N 1
ATOM 682 C CA . GLN A 1 88 ? -14.619 6.687 24.937 1.00 89.19 88 GLN A CA 1
ATOM 683 C C . GLN A 1 88 ? -15.500 7.566 24.031 1.00 89.19 88 GLN A C 1
ATOM 685 O O . GLN A 1 88 ? -16.646 7.843 24.379 1.00 89.19 88 GLN A O 1
ATOM 690 N N . GLY A 1 89 ? -14.978 7.995 22.877 1.00 90.88 89 GLY A N 1
ATOM 691 C CA . GLY A 1 89 ? -15.722 8.756 21.879 1.00 90.88 89 GLY A CA 1
ATOM 692 C C . GLY A 1 89 ? -16.736 7.913 21.102 1.00 90.88 89 GLY A C 1
ATOM 693 O O . GLY A 1 89 ? -16.867 6.696 21.276 1.00 90.88 89 GLY A O 1
ATOM 694 N N . THR A 1 90 ? -17.441 8.576 20.190 1.00 95.56 90 THR A N 1
ATOM 695 C CA . THR A 1 90 ? -18.303 7.933 19.192 1.00 95.56 90 THR A CA 1
ATOM 696 C C . THR A 1 90 ? -17.505 7.001 18.276 1.00 95.56 90 THR A C 1
ATOM 698 O O . THR A 1 90 ? -16.289 7.127 18.126 1.00 95.56 90 THR A O 1
ATOM 701 N N . GLU A 1 91 ? -18.189 6.091 17.576 1.00 95.69 91 GLU A N 1
ATOM 702 C CA . GLU A 1 91 ? -17.560 5.208 16.580 1.00 95.69 91 GLU A CA 1
ATOM 703 C C . GLU A 1 91 ? -16.696 5.977 15.572 1.00 95.69 91 GLU A C 1
ATOM 705 O O . GLU A 1 91 ? -15.587 5.558 15.248 1.00 95.69 91 GLU A O 1
ATOM 710 N N . LYS A 1 92 ? -17.172 7.144 15.116 1.00 96.88 92 LYS A N 1
ATOM 711 C CA . LYS A 1 92 ? -16.449 7.983 14.156 1.00 96.88 92 LYS A CA 1
ATOM 712 C C . LYS A 1 92 ? -15.176 8.575 14.753 1.00 96.88 92 LYS A C 1
ATOM 714 O O . LYS A 1 92 ? -14.146 8.561 14.085 1.00 96.88 92 LYS A O 1
ATOM 719 N N . GLU A 1 93 ? -15.220 9.055 15.991 1.00 97.06 93 GLU A N 1
ATOM 720 C CA . GLU A 1 93 ? -14.038 9.577 16.690 1.00 97.06 93 GLU A CA 1
ATOM 721 C C . GLU A 1 93 ? -13.012 8.464 16.932 1.00 97.06 93 GLU A C 1
ATOM 723 O O . GLU A 1 93 ? -11.842 8.627 16.588 1.00 97.06 93 GLU A O 1
ATOM 728 N N . ASN A 1 94 ? -13.463 7.290 17.384 1.00 96.56 94 ASN A N 1
ATOM 729 C CA . ASN A 1 94 ? -12.605 6.127 17.623 1.00 96.56 94 ASN A CA 1
ATOM 730 C C . ASN A 1 94 ? -11.934 5.628 16.325 1.00 96.56 94 ASN A C 1
ATOM 732 O O . ASN A 1 94 ? -10.756 5.267 16.329 1.00 96.56 94 ASN A O 1
ATOM 736 N N . LEU A 1 95 ? -12.642 5.655 15.188 1.00 97.31 95 LEU A N 1
ATOM 737 C CA . LEU A 1 95 ? -12.087 5.305 13.874 1.00 97.31 95 LEU A CA 1
ATOM 738 C C . LEU A 1 95 ? -11.092 6.347 13.340 1.00 97.31 95 LEU A C 1
ATOM 740 O O . LEU A 1 95 ? -10.103 5.967 12.703 1.00 97.31 95 LEU A O 1
ATOM 744 N N . GLN A 1 96 ? -11.306 7.642 13.605 1.00 96.88 96 GLN A N 1
ATOM 745 C CA . GLN A 1 96 ? -10.314 8.678 13.288 1.00 96.88 96 GLN A CA 1
ATOM 746 C C . GLN A 1 96 ? -9.071 8.533 14.177 1.00 96.88 96 GLN A C 1
ATOM 748 O O . GLN A 1 96 ? -7.958 8.582 13.657 1.00 96.88 96 GLN A O 1
ATOM 753 N N . ALA A 1 97 ? -9.235 8.276 15.479 1.00 96.62 97 ALA A N 1
ATOM 754 C CA . ALA A 1 97 ? -8.126 8.017 16.397 1.00 96.62 97 ALA A CA 1
ATOM 755 C C . ALA A 1 97 ? -7.313 6.781 15.972 1.00 96.62 97 ALA A C 1
ATOM 757 O O . ALA A 1 97 ? -6.084 6.837 15.912 1.00 96.62 97 ALA A O 1
ATOM 758 N N . LEU A 1 98 ? -7.986 5.697 15.566 1.00 97.44 98 LEU A N 1
ATOM 759 C CA . LEU A 1 98 ? -7.345 4.511 14.993 1.00 97.44 98 LEU A CA 1
ATOM 760 C C . LEU A 1 98 ? -6.565 4.841 13.709 1.00 97.44 98 LEU A C 1
ATOM 762 O O . LEU A 1 98 ? -5.430 4.397 13.544 1.00 97.44 98 LEU A O 1
ATOM 766 N N . LYS A 1 99 ? -7.137 5.649 12.809 1.00 96.88 99 LYS A N 1
ATOM 767 C CA . LYS A 1 99 ? -6.477 6.078 11.564 1.00 96.88 99 LYS A CA 1
ATOM 768 C C . LYS A 1 99 ? -5.197 6.872 11.852 1.00 96.88 99 LYS A C 1
ATOM 770 O O . LYS A 1 99 ? -4.164 6.613 11.235 1.00 96.88 99 LYS A O 1
ATOM 775 N N . THR A 1 100 ? -5.247 7.781 12.823 1.00 96.06 100 THR A N 1
ATOM 776 C CA . THR A 1 100 ? -4.081 8.532 13.311 1.00 96.06 100 THR A CA 1
ATOM 777 C C . THR A 1 100 ? -3.033 7.599 13.927 1.00 96.06 100 THR A C 1
ATOM 779 O O . THR A 1 100 ? -1.863 7.690 13.573 1.00 96.06 100 THR A O 1
ATOM 782 N N . ALA A 1 101 ? -3.429 6.614 14.740 1.00 96.88 101 ALA A N 1
ATOM 783 C CA . ALA A 1 101 ? -2.502 5.620 15.294 1.00 96.88 101 ALA A CA 1
ATOM 784 C C . ALA A 1 101 ? -1.794 4.772 14.215 1.00 96.88 101 ALA A C 1
ATOM 786 O O . ALA A 1 101 ? -0.616 4.444 14.365 1.00 96.88 101 ALA A O 1
ATOM 787 N N . PHE A 1 102 ? -2.467 4.446 13.105 1.00 97.25 102 PHE A N 1
ATOM 788 C CA . PHE A 1 102 ? -1.817 3.821 11.945 1.00 97.25 102 PHE A CA 1
ATOM 789 C C . PHE A 1 102 ? -0.782 4.740 11.296 1.00 97.25 102 PHE A C 1
ATOM 791 O O . PHE A 1 102 ? 0.323 4.290 10.995 1.00 97.25 102 PHE A O 1
ATOM 798 N N . LYS A 1 103 ? -1.119 6.015 11.103 1.00 95.38 103 LYS A N 1
ATOM 799 C CA . LYS A 1 103 ? -0.226 7.001 10.491 1.00 95.38 103 LYS A CA 1
ATOM 800 C C . LYS A 1 103 ? 1.022 7.269 11.339 1.00 95.38 103 LYS A C 1
ATOM 802 O O . LYS A 1 103 ? 2.126 7.273 10.803 1.00 95.38 103 LYS A O 1
ATOM 807 N N . ASP A 1 104 ? 0.840 7.446 12.644 1.00 94.12 104 ASP A N 1
ATOM 808 C CA . ASP A 1 104 ? 1.873 8.001 13.521 1.00 94.12 104 ASP A CA 1
ATOM 809 C C . ASP A 1 104 ? 2.665 6.911 14.273 1.00 94.12 104 ASP A C 1
ATOM 811 O O . ASP A 1 104 ? 3.867 7.063 14.486 1.00 94.12 104 ASP A O 1
ATOM 815 N N . ASN A 1 105 ? 2.033 5.777 14.621 1.00 95.69 105 ASN A N 1
ATOM 816 C CA . ASN A 1 105 ? 2.615 4.766 15.523 1.00 95.69 105 ASN A CA 1
ATOM 817 C C . ASN A 1 105 ? 2.866 3.386 14.878 1.00 95.69 105 ASN A C 1
ATOM 819 O O . ASN A 1 105 ? 3.442 2.503 15.522 1.00 95.69 105 ASN A O 1
ATOM 823 N N . SER A 1 106 ? 2.441 3.139 13.632 1.00 95.62 106 SER A N 1
ATOM 824 C CA . SER A 1 106 ? 2.602 1.811 13.007 1.00 95.62 106 SER A CA 1
ATOM 825 C C . SER A 1 106 ? 4.065 1.413 12.795 1.00 95.62 106 SER A C 1
ATOM 827 O O . SER A 1 106 ? 4.421 0.250 12.981 1.00 95.62 106 SER A O 1
ATOM 829 N N . GLY A 1 107 ? 4.925 2.359 12.404 1.00 95.69 107 GLY A N 1
ATOM 830 C CA . GLY A 1 107 ? 6.282 2.055 11.936 1.00 95.69 107 GLY A CA 1
ATOM 831 C C . GLY A 1 107 ? 6.305 1.109 10.726 1.00 95.69 107 GLY A C 1
ATOM 832 O O . GLY A 1 107 ? 7.270 0.359 10.569 1.00 95.69 107 GLY A O 1
ATOM 833 N N . PHE A 1 108 ? 5.224 1.103 9.937 1.00 97.69 108 PHE A N 1
ATOM 834 C CA . PHE A 1 108 ? 5.026 0.235 8.779 1.00 97.69 108 PHE A CA 1
ATOM 835 C C . PHE A 1 108 ? 6.038 0.525 7.660 1.00 97.69 108 PHE A C 1
ATOM 837 O O . PHE A 1 108 ? 6.497 1.652 7.489 1.00 97.69 108 PHE A O 1
ATOM 844 N N . GLU A 1 109 ? 6.377 -0.505 6.895 1.00 96.81 109 GLU A N 1
ATOM 845 C CA . GLU A 1 109 ? 7.321 -0.472 5.782 1.00 96.81 109 GLU A CA 1
ATOM 846 C C . GLU A 1 109 ? 6.663 -1.082 4.545 1.00 96.81 109 GLU A C 1
ATOM 848 O O . GLU A 1 109 ? 6.256 -2.247 4.550 1.00 96.81 109 GLU A O 1
ATOM 853 N N . TYR A 1 110 ? 6.537 -0.299 3.477 1.00 95.38 110 TYR A N 1
ATOM 854 C CA . TYR A 1 110 ? 5.833 -0.752 2.285 1.00 95.38 110 TYR A CA 1
ATOM 855 C C . TYR A 1 110 ? 6.767 -1.550 1.371 1.00 95.38 110 TYR A C 1
ATOM 857 O O . TYR A 1 110 ? 7.734 -1.021 0.826 1.00 95.38 110 TYR A O 1
ATOM 865 N N . THR A 1 111 ? 6.462 -2.834 1.170 1.00 91.81 111 THR A N 1
ATOM 866 C CA . THR A 1 111 ? 7.306 -3.763 0.393 1.00 91.81 111 THR A CA 1
ATOM 867 C C . THR A 1 111 ? 6.611 -4.362 -0.829 1.00 91.81 111 THR A C 1
ATOM 869 O O . THR A 1 111 ? 7.196 -5.193 -1.522 1.00 91.81 111 THR A O 1
ATOM 872 N N . MET A 1 112 ? 5.360 -3.972 -1.104 1.00 90.06 112 MET A N 1
ATOM 873 C CA . MET A 1 112 ? 4.461 -4.593 -2.097 1.00 90.06 112 MET A CA 1
ATOM 874 C C . MET A 1 112 ? 4.163 -6.094 -1.875 1.00 90.06 112 MET A C 1
ATOM 876 O O . MET A 1 112 ? 3.470 -6.695 -2.693 1.00 90.06 112 MET A O 1
ATOM 880 N N . GLY A 1 113 ? 4.674 -6.710 -0.804 1.00 91.38 113 GLY A N 1
ATOM 881 C CA . GLY A 1 113 ? 4.389 -8.094 -0.428 1.00 91.38 113 GLY A CA 1
ATOM 882 C C . GLY A 1 113 ? 3.391 -8.134 0.723 1.00 91.38 113 GLY A C 1
ATOM 883 O O . GLY A 1 113 ? 3.581 -7.443 1.720 1.00 91.38 113 GLY A O 1
ATOM 884 N N . THR A 1 114 ? 2.339 -8.940 0.601 1.00 92.69 114 THR A N 1
ATOM 885 C CA . THR A 1 114 ? 1.309 -9.060 1.638 1.00 92.69 114 THR A CA 1
ATOM 886 C C . THR A 1 114 ? 1.845 -9.759 2.886 1.00 92.69 114 THR A C 1
ATOM 888 O O . THR A 1 114 ? 2.300 -10.901 2.824 1.00 92.69 114 THR A O 1
ATOM 891 N N . THR A 1 115 ? 1.702 -9.104 4.035 1.00 97.31 115 THR A N 1
ATOM 892 C CA . THR A 1 115 ? 1.837 -9.709 5.365 1.00 97.31 115 THR A CA 1
ATOM 893 C C . THR A 1 115 ? 0.433 -9.921 5.945 1.00 97.31 115 THR A C 1
ATOM 895 O O . THR A 1 115 ? -0.512 -9.208 5.599 1.00 97.31 115 THR A O 1
ATOM 898 N N . SER A 1 116 ? 0.242 -10.923 6.807 1.00 98.31 116 SER A N 1
ATOM 899 C CA . SER A 1 116 ? -1.059 -11.107 7.465 1.00 98.31 116 SER A CA 1
ATOM 900 C C . SER A 1 116 ? -1.338 -9.989 8.483 1.00 98.31 116 SER A C 1
ATOM 902 O O . SER A 1 116 ? -0.414 -9.399 9.045 1.00 98.31 116 SER A O 1
ATOM 904 N N . ALA A 1 117 ? -2.617 -9.699 8.746 1.00 98.31 117 ALA A N 1
ATOM 905 C CA . ALA A 1 117 ? -2.991 -8.742 9.792 1.00 98.31 117 ALA A CA 1
ATOM 906 C C . ALA A 1 117 ? -2.454 -9.178 11.164 1.00 98.31 117 ALA A C 1
ATOM 908 O O . ALA A 1 117 ? -1.863 -8.371 11.874 1.00 98.31 117 ALA A O 1
ATOM 909 N N . ASP A 1 118 ? -2.599 -10.461 11.506 1.00 98.50 118 ASP A N 1
ATOM 910 C CA . ASP A 1 118 ? -2.107 -11.030 12.761 1.00 98.50 118 ASP A CA 1
ATOM 911 C C . ASP A 1 118 ? -0.577 -10.895 12.890 1.00 98.50 118 ASP A C 1
ATOM 913 O O . ASP A 1 118 ? -0.101 -10.506 13.952 1.00 98.50 118 ASP A O 1
ATOM 917 N N . ASP A 1 119 ? 0.202 -11.132 11.828 1.00 98.56 119 ASP A N 1
ATOM 918 C CA . ASP A 1 119 ? 1.661 -10.926 11.835 1.00 98.56 119 ASP A CA 1
ATOM 919 C C . ASP A 1 119 ? 2.055 -9.458 12.054 1.00 98.56 119 ASP A C 1
ATOM 921 O O . ASP A 1 119 ? 2.967 -9.158 12.829 1.00 98.56 119 ASP A O 1
ATOM 925 N N . PHE A 1 120 ? 1.387 -8.538 11.351 1.00 98.56 120 PHE A N 1
ATOM 926 C CA . PHE A 1 120 ? 1.651 -7.103 11.456 1.00 98.56 120 PHE A CA 1
ATOM 927 C C . PHE A 1 120 ? 1.331 -6.590 12.868 1.00 98.56 120 PHE A C 1
ATOM 929 O O . PHE A 1 120 ? 2.152 -5.932 13.507 1.00 98.56 120 PHE A O 1
ATOM 936 N N . LEU A 1 121 ? 0.181 -6.992 13.414 1.00 98.56 121 LEU A N 1
ATOM 937 C CA . LEU A 1 121 ? -0.250 -6.653 14.773 1.00 98.56 121 LEU A CA 1
ATOM 938 C C . LEU A 1 121 ? 0.548 -7.385 15.876 1.00 98.56 121 LEU A C 1
ATOM 940 O O . LEU A 1 121 ? 0.488 -6.990 17.044 1.00 98.56 121 LEU A O 1
ATOM 944 N N . ASN A 1 122 ? 1.356 -8.385 15.512 1.00 98.31 122 ASN A N 1
ATOM 945 C CA . ASN A 1 122 ? 2.388 -8.989 16.363 1.00 98.31 122 ASN A CA 1
ATOM 946 C C . ASN A 1 122 ? 3.794 -8.383 16.177 1.00 98.31 122 ASN A C 1
ATOM 948 O O . ASN A 1 122 ? 4.715 -8.763 16.896 1.00 98.31 122 ASN A O 1
ATOM 952 N N . GLY A 1 123 ? 3.970 -7.413 15.273 1.00 97.31 123 GLY A N 1
ATOM 953 C CA . GLY A 1 123 ? 5.195 -6.614 15.160 1.00 97.31 123 GLY A CA 1
ATOM 954 C C . GLY A 1 123 ? 6.007 -6.787 13.875 1.00 97.31 123 GLY A C 1
ATOM 955 O O . GLY A 1 123 ? 7.049 -6.136 13.754 1.00 97.31 123 GLY A O 1
ATOM 956 N N . LYS A 1 124 ? 5.562 -7.585 12.888 1.00 97.81 124 LYS A N 1
ATOM 957 C CA . LYS A 1 124 ? 6.147 -7.488 11.536 1.00 97.81 124 LYS A CA 1
ATOM 958 C C . LYS A 1 124 ? 5.840 -6.100 10.972 1.00 97.81 124 LYS A C 1
ATOM 960 O O . LYS A 1 124 ? 4.693 -5.674 10.965 1.00 97.81 124 LYS A O 1
ATOM 965 N N . LYS A 1 125 ? 6.863 -5.384 10.504 1.00 96.38 125 LYS A N 1
ATOM 966 C CA . LYS A 1 125 ? 6.711 -4.001 10.011 1.00 96.38 125 LYS A CA 1
ATOM 967 C C . LYS A 1 125 ? 6.401 -3.934 8.520 1.00 96.38 125 LYS A C 1
ATOM 969 O O . LYS A 1 125 ? 5.749 -2.995 8.081 1.00 96.38 125 LYS A O 1
ATOM 974 N N . ASN A 1 126 ? 6.862 -4.921 7.758 1.00 96.38 126 ASN A N 1
ATOM 975 C CA . ASN A 1 126 ? 6.718 -4.960 6.312 1.00 96.38 126 ASN A CA 1
ATOM 976 C C . ASN A 1 126 ? 5.313 -5.404 5.880 1.00 96.38 126 ASN A C 1
ATOM 978 O O . ASN A 1 126 ? 4.746 -6.325 6.472 1.00 96.38 126 ASN A O 1
ATOM 982 N N . GLY A 1 127 ? 4.799 -4.835 4.793 1.00 96.81 127 GLY A N 1
ATOM 983 C CA . GLY A 1 127 ? 3.577 -5.321 4.161 1.00 96.81 127 GLY A CA 1
ATOM 984 C C . GLY A 1 127 ? 3.161 -4.538 2.917 1.00 96.81 127 GLY A C 1
ATOM 985 O O . GLY A 1 127 ? 3.952 -3.839 2.279 1.00 96.81 127 GLY A O 1
ATOM 986 N N . ASP A 1 128 ? 1.872 -4.627 2.605 1.00 96.81 128 ASP A N 1
ATOM 987 C CA . ASP A 1 128 ? 1.202 -3.907 1.522 1.00 96.81 128 ASP A CA 1
ATOM 988 C C . ASP A 1 128 ? -0.083 -3.188 1.995 1.00 96.81 128 ASP A C 1
ATOM 990 O O . ASP A 1 128 ? -0.428 -3.174 3.179 1.00 96.81 128 ASP A O 1
ATOM 994 N N . CYS A 1 129 ? -0.826 -2.593 1.060 1.00 97.06 129 CYS A N 1
ATOM 995 C CA . CYS A 1 129 ? -2.103 -1.933 1.342 1.00 97.06 129 CYS A CA 1
ATOM 996 C C . CYS A 1 129 ? -3.163 -2.886 1.927 1.00 97.06 129 CYS A C 1
ATOM 998 O O . CYS A 1 129 ? -3.966 -2.479 2.768 1.00 97.06 129 CYS A O 1
ATOM 1000 N N . ARG A 1 130 ? -3.138 -4.171 1.548 1.00 98.19 130 ARG A N 1
ATOM 1001 C CA . ARG A 1 130 ? -4.053 -5.190 2.076 1.00 98.19 130 ARG A CA 1
ATOM 1002 C C . ARG A 1 130 ? -3.706 -5.583 3.512 1.00 98.19 130 ARG A C 1
ATOM 1004 O O . ARG A 1 130 ? -4.613 -5.803 4.310 1.00 98.19 130 ARG A O 1
ATOM 1011 N N . THR A 1 131 ? -2.420 -5.603 3.858 1.00 98.56 131 THR A N 1
ATOM 1012 C CA . THR A 1 131 ? -1.920 -5.763 5.233 1.00 98.56 131 THR A CA 1
ATOM 1013 C C . THR A 1 131 ? -2.516 -4.680 6.136 1.00 98.56 131 THR A C 1
ATOM 1015 O O . THR A 1 131 ? -3.144 -4.998 7.147 1.00 98.56 131 THR A O 1
ATOM 1018 N N . LEU A 1 132 ? -2.393 -3.409 5.728 1.00 98.44 132 LEU A N 1
ATOM 1019 C CA . LEU A 1 132 ? -2.924 -2.254 6.459 1.00 98.44 132 LEU A CA 1
ATOM 1020 C C . LEU A 1 132 ? -4.452 -2.299 6.591 1.00 98.44 132 LEU A C 1
ATOM 1022 O O . LEU A 1 132 ? -4.974 -2.168 7.697 1.00 98.44 132 LEU A O 1
ATOM 1026 N N . ALA A 1 133 ? -5.166 -2.520 5.483 1.00 98.62 133 ALA A N 1
ATOM 1027 C CA . ALA A 1 133 ? -6.627 -2.554 5.470 1.00 98.62 133 ALA A CA 1
ATOM 1028 C C . ALA A 1 133 ? -7.191 -3.671 6.365 1.00 98.62 133 ALA A C 1
ATOM 1030 O O . ALA A 1 133 ? -8.057 -3.408 7.200 1.00 98.62 133 ALA A O 1
ATOM 1031 N N . ASN A 1 134 ? -6.652 -4.894 6.263 1.00 98.69 134 ASN A N 1
ATOM 1032 C CA . ASN A 1 134 ? -7.067 -6.008 7.118 1.00 98.69 134 ASN A CA 1
ATOM 1033 C C . ASN A 1 134 ? -6.764 -5.728 8.600 1.00 98.69 134 ASN A C 1
ATOM 1035 O O . ASN A 1 134 ? -7.602 -6.002 9.454 1.00 98.69 134 ASN A O 1
ATOM 1039 N N . ALA A 1 135 ? -5.587 -5.178 8.922 1.00 98.69 135 ALA A N 1
ATOM 1040 C CA . ALA A 1 135 ? -5.209 -4.871 10.302 1.00 98.69 135 ALA A CA 1
ATOM 1041 C C . ALA A 1 135 ? -6.111 -3.798 10.935 1.00 98.69 135 ALA A C 1
ATOM 1043 O O . ALA A 1 135 ? -6.477 -3.913 12.105 1.00 98.69 135 ALA A O 1
ATOM 1044 N N . TYR A 1 136 ? -6.506 -2.782 10.164 1.00 98.62 136 TYR A N 1
ATOM 1045 C CA . TYR A 1 136 ? -7.426 -1.740 10.617 1.00 98.62 136 TYR A CA 1
ATOM 1046 C C . TYR A 1 136 ? -8.832 -2.287 10.866 1.00 98.62 136 TYR A C 1
ATOM 1048 O O . TYR A 1 136 ? -9.372 -2.076 11.950 1.00 98.62 136 TYR A O 1
ATOM 1056 N N . VAL A 1 137 ? -9.395 -3.037 9.908 1.00 98.75 137 VAL A N 1
ATOM 1057 C CA . VAL A 1 137 ? -10.701 -3.706 10.064 1.00 98.75 137 VAL A CA 1
ATOM 1058 C C . VAL A 1 137 ? -10.695 -4.610 11.293 1.00 98.75 137 VAL A C 1
ATOM 1060 O O . VAL A 1 137 ? -11.612 -4.552 12.108 1.00 98.75 137 VAL A O 1
ATOM 1063 N N . LYS A 1 138 ? -9.616 -5.371 11.494 1.00 98.69 138 LYS A N 1
ATOM 1064 C CA . LYS A 1 138 ? -9.466 -6.264 12.642 1.00 98.69 138 LYS A CA 1
ATOM 1065 C C . LYS A 1 138 ? -9.459 -5.525 13.983 1.00 98.69 138 LYS A C 1
ATOM 1067 O O . LYS A 1 138 ? -10.132 -5.966 14.908 1.00 98.69 138 LYS A O 1
ATOM 1072 N N . ILE A 1 139 ? -8.753 -4.395 14.104 1.00 98.38 139 ILE A N 1
ATOM 1073 C CA . ILE A 1 139 ? -8.813 -3.565 15.323 1.00 98.38 139 ILE A CA 1
ATOM 1074 C C . ILE A 1 139 ? -10.212 -2.944 15.486 1.00 98.38 139 ILE A C 1
ATOM 1076 O O . ILE A 1 139 ? -10.755 -2.937 16.592 1.00 98.38 139 ILE A O 1
ATOM 1080 N N . ALA A 1 140 ? -10.829 -2.450 14.412 1.00 98.00 140 ALA A N 1
ATOM 1081 C CA . ALA A 1 140 ? -12.170 -1.875 14.483 1.00 98.00 140 ALA A CA 1
ATOM 1082 C C . ALA A 1 140 ? -13.207 -2.896 14.991 1.00 98.00 140 ALA A C 1
ATOM 1084 O O . ALA A 1 140 ? -13.944 -2.603 15.931 1.00 98.00 140 ALA A O 1
ATOM 1085 N N . GLN A 1 141 ? -13.197 -4.117 14.459 1.00 97.69 141 GLN A N 1
ATOM 1086 C CA . GLN A 1 141 ? -14.141 -5.171 14.827 1.00 97.69 141 GLN A CA 1
ATOM 1087 C C . GLN A 1 141 ? -13.796 -5.829 16.176 1.00 97.69 141 GLN A C 1
ATOM 1089 O O . GLN A 1 141 ? -14.607 -5.800 17.099 1.00 97.69 141 GLN A O 1
ATOM 1094 N N . GLU A 1 142 ? -12.589 -6.382 16.345 1.00 97.06 142 GLU A N 1
ATOM 1095 C CA . GLU A 1 142 ? -12.244 -7.189 17.531 1.00 97.06 142 GLU A CA 1
ATOM 1096 C C . GLU A 1 142 ? -11.947 -6.336 18.784 1.00 97.06 142 GLU A C 1
ATOM 1098 O O . GLU A 1 142 ? -12.232 -6.765 19.904 1.00 97.06 142 GLU A O 1
ATOM 1103 N N . TYR A 1 143 ? -11.397 -5.123 18.636 1.00 96.62 143 TYR A N 1
ATOM 1104 C CA . TYR A 1 143 ? -11.035 -4.256 19.769 1.00 96.62 143 TYR A CA 1
ATOM 1105 C C . TYR A 1 143 ? -12.088 -3.171 20.034 1.00 96.62 143 TYR A C 1
ATOM 1107 O O . TYR A 1 143 ? -12.639 -3.098 21.142 1.00 96.62 143 TYR A O 1
ATOM 1115 N N . LEU A 1 144 ? -12.425 -2.353 19.028 1.00 95.19 144 LEU A N 1
ATOM 1116 C CA . LEU A 1 144 ? -13.414 -1.279 19.198 1.00 95.19 144 LEU A CA 1
ATOM 1117 C C . LEU A 1 144 ? -14.850 -1.827 19.259 1.00 95.19 144 LEU A C 1
ATOM 1119 O O . LEU A 1 144 ? -15.619 -1.381 20.109 1.00 95.19 144 LEU A O 1
ATOM 1123 N N . GLY A 1 145 ? -15.172 -2.870 18.487 1.00 94.94 145 GLY A N 1
ATOM 1124 C CA . GLY A 1 145 ? -16.518 -3.451 18.390 1.00 94.94 145 GLY A CA 1
ATOM 1125 C C . GLY A 1 145 ? -17.395 -2.779 17.340 1.00 94.94 145 GLY A C 1
ATOM 1126 O O . GLY A 1 145 ? -18.602 -2.720 17.529 1.00 94.94 145 GLY A O 1
ATOM 1127 N N . ILE A 1 146 ? -16.783 -2.223 16.293 1.00 95.88 146 ILE A N 1
ATOM 1128 C CA . ILE A 1 146 ? -17.455 -1.509 15.208 1.00 95.88 146 ILE A CA 1
ATOM 1129 C C . ILE A 1 146 ? -17.511 -2.455 14.006 1.00 95.88 146 ILE A C 1
ATOM 1131 O O . ILE A 1 146 ? -16.474 -2.775 13.423 1.00 95.88 146 ILE A O 1
ATOM 1135 N N . GLU A 1 147 ? -18.709 -2.933 13.671 1.00 96.12 147 GLU A N 1
ATOM 1136 C CA . GLU A 1 147 ? -18.902 -4.004 12.682 1.00 96.12 147 GLU A CA 1
ATOM 1137 C C . GLU A 1 147 ? -18.966 -3.503 11.229 1.00 96.12 147 GLU A C 1
ATOM 1139 O O . GLU A 1 147 ? -18.472 -4.196 10.339 1.00 96.12 147 GLU A O 1
ATOM 1144 N N . ASP A 1 148 ? -19.489 -2.290 10.986 1.00 97.06 148 ASP A N 1
ATOM 1145 C CA . ASP A 1 148 ? -19.625 -1.655 9.654 1.00 97.06 148 ASP A CA 1
ATOM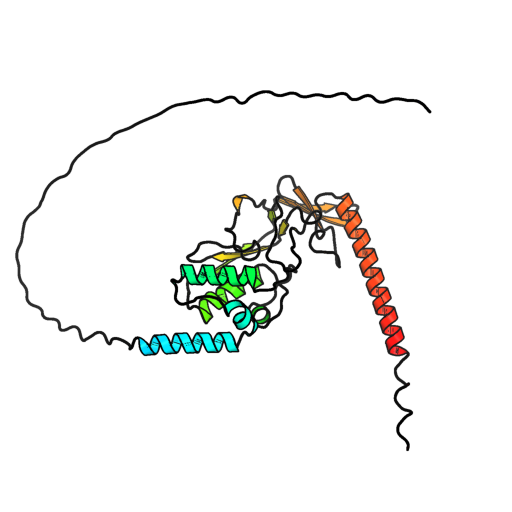 1146 C C . ASP A 1 148 ? -18.282 -1.128 9.103 1.00 97.06 148 ASP A C 1
ATOM 1148 O O . ASP A 1 148 ? -18.130 0.031 8.719 1.00 97.06 148 ASP A O 1
ATOM 1152 N N . VAL A 1 149 ? -17.253 -1.973 9.117 1.00 98.31 149 VAL A N 1
ATOM 1153 C CA . VAL A 1 149 ? -15.916 -1.668 8.604 1.00 98.31 149 VAL A CA 1
ATOM 1154 C C . VAL A 1 149 ? -15.428 -2.860 7.791 1.00 98.31 149 VAL A C 1
ATOM 1156 O O . VAL A 1 149 ? -15.329 -3.969 8.308 1.00 98.31 149 VAL A O 1
ATOM 1159 N N . GLU A 1 150 ? -15.104 -2.647 6.517 1.00 98.44 150 GLU A N 1
ATOM 1160 C CA . GLU A 1 150 ? -14.736 -3.726 5.593 1.00 98.44 150 GLU A CA 1
ATOM 1161 C C . GLU A 1 150 ? -13.543 -3.361 4.701 1.00 98.44 150 GLU A C 1
ATOM 1163 O O . GLU A 1 150 ? -13.298 -2.189 4.391 1.00 98.44 150 GLU A O 1
ATOM 1168 N N . VAL A 1 151 ? -12.800 -4.383 4.262 1.00 98.56 151 VAL A N 1
ATOM 1169 C CA . VAL A 1 151 ? -11.761 -4.227 3.238 1.00 98.56 151 VAL A CA 1
ATOM 1170 C C . VAL A 1 151 ? -12.399 -4.357 1.866 1.00 98.56 151 VAL A C 1
ATOM 1172 O O . VAL A 1 151 ? -12.924 -5.410 1.513 1.00 98.56 151 VAL A O 1
ATOM 1175 N N . ILE A 1 152 ? -12.268 -3.308 1.064 1.00 98.00 152 ILE A N 1
ATOM 1176 C CA . ILE A 1 152 ? -12.631 -3.312 -0.353 1.00 98.00 152 ILE A CA 1
ATOM 1177 C C . ILE A 1 152 ? -11.382 -3.102 -1.206 1.00 98.00 152 ILE A C 1
ATOM 1179 O O . ILE A 1 152 ? -10.358 -2.597 -0.743 1.00 98.00 152 ILE A O 1
ATOM 1183 N N . SER A 1 153 ? -11.426 -3.564 -2.454 1.00 96.94 153 SER A N 1
ATOM 1184 C CA . SER A 1 153 ? -10.247 -3.580 -3.319 1.00 96.94 153 SER A CA 1
ATOM 1185 C C . SER A 1 153 ? -10.590 -3.382 -4.787 1.00 96.94 153 SER A C 1
ATOM 1187 O O . SER A 1 153 ? -11.673 -3.742 -5.249 1.00 96.94 153 SER A O 1
ATOM 1189 N N . LYS A 1 154 ? -9.626 -2.840 -5.531 1.00 95.38 154 LYS A N 1
ATOM 1190 C CA . LYS A 1 154 ? -9.596 -2.865 -6.989 1.00 95.38 154 LYS A CA 1
ATOM 1191 C C . LYS A 1 154 ? -8.647 -3.968 -7.431 1.00 95.38 154 LYS A C 1
ATOM 1193 O O . LYS A 1 154 ? -7.452 -3.920 -7.140 1.00 95.38 154 LYS A O 1
ATOM 1198 N N . SER A 1 155 ? -9.173 -4.925 -8.184 1.00 94.06 155 SER A N 1
ATOM 1199 C CA . SER A 1 155 ? -8.375 -5.851 -8.983 1.00 94.06 155 SER A CA 1
ATOM 1200 C C . SER A 1 155 ? -8.008 -5.236 -10.335 1.00 94.06 155 SER A C 1
ATOM 1202 O O . SER A 1 155 ? -8.795 -4.481 -10.916 1.00 94.06 155 SER A O 1
ATOM 1204 N N . GLY A 1 156 ? -6.861 -5.646 -10.873 1.00 94.25 156 GLY A N 1
ATOM 1205 C CA . GLY A 1 156 ? -6.405 -5.270 -12.205 1.00 94.25 156 GLY A CA 1
ATOM 1206 C C . GLY A 1 156 ? -5.581 -3.988 -12.208 1.00 94.25 156 GLY A C 1
ATOM 1207 O O . GLY A 1 156 ? -5.822 -3.063 -11.429 1.00 94.25 156 GLY A O 1
ATOM 1208 N N . ASP A 1 157 ? -4.600 -3.963 -13.107 1.00 96.62 157 ASP A N 1
ATOM 1209 C CA . ASP A 1 157 ? -3.560 -2.945 -13.092 1.00 96.62 157 ASP A CA 1
ATOM 1210 C C . ASP A 1 157 ? -4.099 -1.529 -13.339 1.00 96.62 157 ASP A C 1
ATOM 1212 O O . ASP A 1 157 ? -4.914 -1.296 -14.242 1.00 96.62 157 ASP A O 1
ATOM 1216 N N . PHE A 1 158 ? -3.574 -0.569 -12.581 1.00 97.06 158 PHE A N 1
ATOM 1217 C CA . PHE A 1 158 ? -3.831 0.855 -12.774 1.00 97.06 158 PHE A CA 1
ATOM 1218 C C . PHE A 1 158 ? -2.610 1.706 -12.410 1.00 97.06 158 PHE A C 1
ATOM 1220 O O . PHE A 1 158 ? -1.728 1.283 -11.660 1.00 97.06 158 PHE A O 1
ATOM 1227 N N . PHE A 1 159 ? -2.583 2.918 -12.952 1.00 97.69 159 PHE A N 1
ATOM 1228 C CA . PHE A 1 159 ? -1.512 3.893 -12.800 1.00 97.69 159 PHE A CA 1
ATOM 1229 C C . PHE A 1 159 ? -2.039 5.174 -12.146 1.00 97.69 159 PHE A C 1
ATOM 1231 O O . PHE A 1 159 ? -3.172 5.590 -12.401 1.00 97.69 159 PHE A O 1
ATOM 1238 N N . VAL A 1 160 ? -1.215 5.802 -11.309 1.00 95.81 160 VAL A N 1
ATOM 1239 C CA . VAL A 1 160 ? -1.488 7.086 -10.654 1.00 95.81 160 VAL A CA 1
ATOM 1240 C C . VAL A 1 160 ? -0.419 8.084 -11.120 1.00 95.81 160 VAL A C 1
ATOM 1242 O O . VAL A 1 160 ? 0.713 8.020 -10.632 1.00 95.81 160 VAL A O 1
ATOM 1245 N N . PRO A 1 161 ? -0.746 9.005 -12.054 1.00 93.12 161 PRO A N 1
ATOM 1246 C CA . PRO A 1 161 ? 0.224 9.922 -12.667 1.00 93.12 161 PRO A CA 1
ATOM 1247 C C . PRO A 1 161 ? 0.866 10.925 -11.715 1.00 93.12 161 PRO A C 1
ATOM 1249 O O . PRO A 1 161 ? 1.881 11.523 -12.048 1.00 93.12 161 PRO A O 1
ATOM 1252 N N . ASN A 1 162 ? 0.285 11.127 -10.537 1.00 87.44 162 ASN A N 1
ATOM 1253 C CA . ASN A 1 162 ? 0.885 11.930 -9.488 1.00 87.44 162 ASN A CA 1
ATOM 1254 C C . ASN A 1 162 ? 1.264 10.980 -8.357 1.00 87.44 162 ASN A C 1
ATOM 1256 O O . ASN A 1 162 ? 0.389 10.400 -7.712 1.00 87.44 162 ASN A O 1
ATOM 1260 N N . GLY A 1 163 ? 2.565 10.811 -8.135 1.00 82.56 163 GLY A N 1
ATOM 1261 C CA . GLY A 1 163 ? 3.092 10.156 -6.950 1.00 82.56 163 GLY A CA 1
ATOM 1262 C C . GLY A 1 163 ? 2.676 10.888 -5.674 1.00 82.56 163 GLY A C 1
ATOM 1263 O O . GLY A 1 163 ? 2.004 11.921 -5.677 1.00 82.56 163 GLY A O 1
ATOM 1264 N N . GLY A 1 164 ? 3.092 10.351 -4.542 1.00 89.19 164 GLY A N 1
ATOM 1265 C CA . GLY A 1 164 ? 2.742 10.898 -3.244 1.00 89.19 164 GLY A CA 1
ATOM 1266 C C . GLY A 1 164 ? 3.269 10.019 -2.133 1.00 89.19 164 GLY A C 1
ATOM 1267 O O . GLY A 1 164 ? 3.379 8.803 -2.299 1.00 89.19 164 GLY A O 1
ATOM 1268 N N . LYS A 1 165 ? 3.598 10.649 -1.002 1.00 93.06 165 LYS A N 1
ATOM 1269 C CA . LYS A 1 165 ? 4.032 9.940 0.201 1.00 93.06 165 LYS A CA 1
ATOM 1270 C C . LYS A 1 165 ? 2.964 8.935 0.616 1.00 93.06 165 LYS A C 1
ATOM 1272 O O . LYS A 1 165 ? 1.815 9.318 0.834 1.00 93.06 165 LYS A O 1
ATOM 1277 N N . VAL A 1 166 ? 3.373 7.685 0.759 1.00 95.38 166 VAL A N 1
ATOM 1278 C CA . VAL A 1 166 ? 2.569 6.650 1.407 1.00 95.38 166 VAL A CA 1
ATOM 1279 C C . VAL A 1 166 ? 2.973 6.506 2.872 1.00 95.38 166 VAL A C 1
ATOM 1281 O O . VAL A 1 166 ? 3.978 7.062 3.321 1.00 95.38 166 VAL A O 1
ATOM 1284 N N . LEU A 1 167 ? 2.175 5.761 3.629 1.00 96.56 167 LEU A N 1
ATOM 1285 C CA . LEU A 1 167 ? 2.555 5.226 4.920 1.00 96.56 167 LEU A CA 1
ATOM 1286 C C . LEU A 1 167 ? 3.704 4.243 4.689 1.00 96.56 167 LEU A C 1
ATOM 1288 O O . LEU A 1 167 ? 3.499 3.127 4.222 1.00 96.56 167 LEU A O 1
ATOM 1292 N N . ASP A 1 168 ? 4.915 4.707 4.965 1.00 96.50 168 ASP A N 1
ATOM 1293 C CA . ASP A 1 168 ? 6.152 3.947 4.879 1.00 96.50 168 ASP A CA 1
ATOM 1294 C C . ASP A 1 168 ? 7.220 4.652 5.725 1.00 96.50 168 ASP A C 1
ATOM 1296 O O . ASP A 1 168 ? 7.448 5.855 5.574 1.00 96.50 168 ASP A O 1
ATOM 1300 N N . LYS A 1 169 ? 7.900 3.910 6.604 1.00 94.50 169 LYS A N 1
ATOM 1301 C CA . LYS A 1 169 ? 8.934 4.444 7.505 1.00 94.50 169 LYS A CA 1
ATOM 1302 C C . LYS A 1 169 ? 10.110 5.091 6.752 1.00 94.50 169 LYS A C 1
ATOM 1304 O O . LYS A 1 169 ? 10.802 5.927 7.325 1.00 94.50 169 LYS A O 1
ATOM 1309 N N . ASN A 1 170 ? 10.352 4.680 5.502 1.00 91.50 170 ASN A N 1
ATOM 1310 C CA . ASN A 1 170 ? 11.439 5.173 4.656 1.00 91.50 170 ASN A CA 1
ATOM 1311 C C . ASN A 1 170 ? 10.984 6.336 3.744 1.00 91.50 170 ASN A C 1
ATOM 1313 O O . ASN A 1 170 ? 11.794 6.886 2.998 1.00 91.50 170 ASN A O 1
ATOM 1317 N N . GLY A 1 171 ? 9.710 6.744 3.817 1.00 91.56 171 GLY A N 1
ATOM 1318 C CA . GLY A 1 171 ? 9.162 7.891 3.097 1.00 91.56 171 GLY A CA 1
ATOM 1319 C C . GLY A 1 171 ? 8.891 7.663 1.607 1.00 91.56 171 GLY A C 1
ATOM 1320 O O . GLY A 1 171 ? 8.958 8.630 0.848 1.00 91.56 171 GLY A O 1
ATOM 1321 N N . ALA A 1 172 ? 8.597 6.429 1.179 1.00 93.12 172 ALA A N 1
ATOM 1322 C CA . ALA A 1 172 ? 8.290 6.100 -0.216 1.00 93.12 172 ALA A CA 1
ATOM 1323 C C . ALA A 1 172 ? 7.238 7.031 -0.866 1.00 93.12 172 ALA A C 1
ATOM 1325 O O . ALA A 1 172 ? 6.211 7.355 -0.264 1.00 93.12 172 ALA A O 1
ATOM 1326 N N . THR A 1 173 ? 7.481 7.436 -2.121 1.00 94.94 173 THR A N 1
ATOM 1327 C CA . THR A 1 173 ? 6.635 8.394 -2.871 1.00 94.94 173 THR A CA 1
ATOM 1328 C C . THR A 1 173 ? 6.057 7.859 -4.181 1.00 94.94 173 THR A C 1
ATOM 1330 O O . THR A 1 173 ? 5.188 8.495 -4.774 1.00 94.94 173 THR A O 1
ATOM 1333 N N . GLY A 1 174 ? 6.542 6.713 -4.648 1.00 94.81 174 GLY A N 1
ATOM 1334 C CA . GLY A 1 174 ? 6.178 6.105 -5.921 1.00 94.81 174 GLY A CA 1
ATOM 1335 C C . GLY A 1 174 ? 6.908 4.779 -6.108 1.00 94.81 174 GLY A C 1
ATOM 1336 O O . GLY A 1 174 ? 7.765 4.418 -5.297 1.00 94.81 174 GLY A O 1
ATOM 1337 N N . ASN A 1 175 ? 6.598 4.082 -7.197 1.00 94.75 175 ASN A N 1
ATOM 1338 C CA . ASN A 1 175 ? 7.347 2.911 -7.664 1.00 94.75 175 ASN A CA 1
ATOM 1339 C C . ASN A 1 175 ? 7.679 2.951 -9.168 1.00 94.75 175 ASN A C 1
ATOM 1341 O O . ASN A 1 175 ? 8.155 1.961 -9.725 1.00 94.75 175 ASN A O 1
ATOM 1345 N N . VAL A 1 176 ? 7.432 4.096 -9.808 1.00 95.00 176 VAL A N 1
ATOM 1346 C CA . VAL A 1 176 ? 7.782 4.387 -11.200 1.00 95.00 176 VAL A CA 1
ATOM 1347 C C . VAL A 1 176 ? 8.647 5.647 -11.232 1.00 95.00 176 VAL A C 1
ATOM 1349 O O . VAL A 1 176 ? 8.377 6.582 -10.470 1.00 95.00 176 VAL A O 1
ATOM 1352 N N . ASP A 1 177 ? 9.650 5.671 -12.113 1.00 93.62 177 ASP A N 1
ATOM 1353 C CA . ASP A 1 177 ? 10.456 6.852 -12.462 1.00 93.62 177 ASP A CA 1
ATOM 1354 C C . ASP A 1 177 ? 11.006 7.609 -11.234 1.00 93.62 177 ASP A C 1
ATOM 1356 O O . ASP A 1 177 ? 10.707 8.779 -10.998 1.00 93.62 177 ASP A O 1
ATOM 1360 N N . LYS A 1 178 ? 11.819 6.938 -10.406 1.00 91.50 178 LYS A N 1
ATOM 1361 C CA . LYS A 1 178 ? 12.414 7.503 -9.174 1.00 91.50 178 LYS A CA 1
ATOM 1362 C C . LYS A 1 178 ? 11.376 7.962 -8.144 1.00 91.50 178 LYS A C 1
ATOM 1364 O O . LYS A 1 178 ? 11.689 8.738 -7.240 1.00 91.50 178 LYS A O 1
ATOM 1369 N N . GLY A 1 179 ? 10.168 7.406 -8.218 1.00 92.88 179 GLY A N 1
ATOM 1370 C CA . GLY A 1 179 ? 9.088 7.629 -7.267 1.00 92.88 179 GLY A CA 1
ATOM 1371 C C . GLY A 1 179 ? 8.202 8.830 -7.599 1.00 92.88 179 GLY A C 1
ATOM 1372 O O . GLY A 1 179 ? 7.595 9.388 -6.682 1.00 92.88 179 GLY A O 1
ATOM 1373 N N . THR A 1 180 ? 8.130 9.240 -8.870 1.00 95.56 180 THR A N 1
ATOM 1374 C CA . THR A 1 180 ? 7.230 10.307 -9.347 1.00 95.56 180 THR A CA 1
ATOM 1375 C C . THR A 1 180 ? 5.815 9.818 -9.643 1.00 95.56 180 THR A C 1
ATOM 1377 O O . THR A 1 180 ? 4.896 10.637 -9.638 1.00 95.56 180 THR A O 1
ATOM 1380 N N . HIS A 1 181 ? 5.615 8.513 -9.862 1.00 96.12 181 HIS A N 1
ATOM 1381 C CA . HIS A 1 181 ? 4.301 7.906 -10.115 1.00 96.12 181 HIS A CA 1
ATOM 1382 C C . HIS A 1 181 ? 4.130 6.572 -9.369 1.00 96.12 181 HIS A C 1
ATOM 1384 O O . HIS A 1 181 ? 5.098 5.982 -8.875 1.00 96.12 181 HIS A O 1
ATOM 1390 N N . TRP A 1 182 ? 2.893 6.067 -9.326 1.00 96.56 182 TRP A N 1
ATOM 1391 C CA . TRP A 1 182 ? 2.586 4.717 -8.841 1.00 96.56 182 TRP A CA 1
ATOM 1392 C C . TRP A 1 182 ? 1.969 3.845 -9.940 1.00 96.56 182 TRP A C 1
ATOM 1394 O O . TRP A 1 182 ? 1.023 4.260 -10.605 1.00 96.56 182 TRP A O 1
ATOM 1404 N N . ALA A 1 183 ? 2.435 2.604 -10.057 1.00 96.00 183 ALA A N 1
ATOM 1405 C CA . ALA A 1 183 ? 1.790 1.524 -10.793 1.00 96.00 183 ALA A CA 1
ATOM 1406 C C . ALA A 1 183 ? 1.420 0.386 -9.826 1.00 96.00 183 ALA A C 1
ATOM 1408 O O . ALA A 1 183 ? 2.257 -0.122 -9.073 1.00 96.00 183 ALA A O 1
ATOM 1409 N N . PHE A 1 184 ? 0.155 -0.026 -9.864 1.00 95.56 184 PHE A N 1
ATOM 1410 C CA . PHE A 1 184 ? -0.416 -1.081 -9.029 1.00 95.56 184 PHE A CA 1
ATOM 1411 C C . PHE A 1 184 ? -0.955 -2.218 -9.901 1.00 95.56 184 PHE A C 1
ATOM 1413 O O . PHE A 1 184 ? -1.409 -1.979 -11.017 1.00 95.56 184 PHE A O 1
ATOM 1420 N N . THR A 1 185 ? -0.945 -3.452 -9.386 1.00 94.19 185 THR A N 1
ATOM 1421 C CA . THR A 1 185 ? -1.614 -4.629 -9.993 1.00 94.19 185 THR A CA 1
ATOM 1422 C C . THR A 1 185 ? -2.944 -4.966 -9.312 1.00 94.19 185 THR A C 1
ATOM 1424 O O . THR A 1 185 ? -3.861 -5.538 -9.904 1.00 94.19 185 THR A O 1
ATOM 1427 N N . ASN A 1 186 ? -3.049 -4.590 -8.043 1.00 95.31 186 ASN A N 1
ATOM 1428 C CA . ASN A 1 186 ? -4.260 -4.497 -7.250 1.00 95.31 186 ASN A CA 1
ATOM 1429 C C . ASN A 1 186 ? -4.036 -3.415 -6.185 1.00 95.31 186 ASN A C 1
ATOM 1431 O O . ASN A 1 186 ? -2.899 -2.999 -5.951 1.00 95.31 186 ASN A O 1
ATOM 1435 N N . HIS A 1 187 ? -5.108 -2.968 -5.539 1.00 96.81 187 HIS A N 1
ATOM 1436 C CA . HIS A 1 187 ? -5.009 -2.091 -4.375 1.00 96.81 187 HIS A CA 1
ATOM 1437 C C . HIS A 1 187 ? -6.184 -2.319 -3.431 1.00 96.81 187 HIS A C 1
ATOM 1439 O O . HIS A 1 187 ? -7.291 -2.592 -3.893 1.00 96.81 187 HIS A O 1
ATOM 1445 N N . SER A 1 188 ? -5.945 -2.233 -2.124 1.00 97.88 188 SER A N 1
ATOM 1446 C CA . SER A 1 188 ? -6.934 -2.502 -1.072 1.00 97.88 188 SER A CA 1
ATOM 1447 C C . SER A 1 188 ? -6.993 -1.341 -0.088 1.00 97.88 188 SER A C 1
ATOM 1449 O O . SER A 1 188 ? -5.966 -0.768 0.263 1.00 97.88 188 SER A O 1
ATOM 1451 N N . TRP A 1 189 ? -8.192 -1.015 0.372 1.00 98.12 189 TRP A N 1
ATOM 1452 C CA . TRP A 1 189 ? -8.460 0.107 1.265 1.00 98.12 189 TRP A CA 1
ATOM 1453 C C . TRP A 1 189 ? -9.699 -0.200 2.123 1.00 98.12 189 TRP A C 1
ATOM 1455 O O . TRP A 1 189 ? -10.291 -1.276 2.005 1.00 98.12 189 TRP A O 1
ATOM 1465 N N . VAL A 1 190 ? -10.087 0.711 3.017 1.00 98.56 190 VAL A N 1
ATOM 1466 C CA . VAL A 1 190 ? -11.159 0.463 3.995 1.00 98.56 190 VAL A CA 1
ATOM 1467 C C . VAL A 1 190 ? -12.407 1.277 3.660 1.00 98.56 190 VAL A C 1
ATOM 1469 O O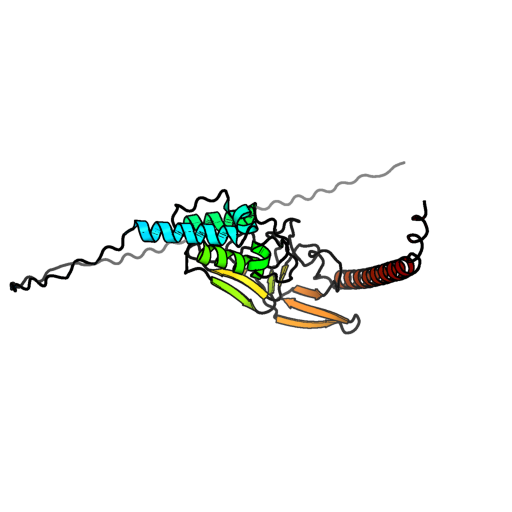 . VAL A 1 190 ? -12.315 2.476 3.399 1.00 98.56 190 VAL A O 1
ATOM 1472 N N . LYS A 1 191 ? -13.583 0.645 3.716 1.00 98.50 191 LYS A N 1
ATOM 1473 C CA . LYS A 1 191 ? -14.891 1.317 3.792 1.00 98.50 191 LYS A CA 1
ATOM 1474 C C . LYS A 1 191 ? -15.371 1.296 5.246 1.00 98.50 191 LYS A C 1
ATOM 1476 O O . LYS A 1 191 ? -15.213 0.288 5.926 1.00 98.50 191 LYS A O 1
ATOM 1481 N N . SER A 1 192 ? -15.880 2.430 5.728 1.00 97.56 192 SER A N 1
ATOM 1482 C CA . SER A 1 192 ? -16.228 2.654 7.140 1.00 97.56 192 SER A CA 1
ATOM 1483 C C . SER A 1 192 ? -17.258 3.792 7.312 1.00 97.56 192 SER A C 1
ATOM 1485 O O . SER A 1 192 ? -17.467 4.560 6.364 1.00 97.56 192 SER A O 1
ATOM 1487 N N . PRO A 1 193 ? -17.811 4.025 8.521 1.00 97.12 193 PRO A N 1
ATOM 1488 C CA . PRO A 1 193 ? -18.735 5.130 8.809 1.00 97.12 193 PRO A CA 1
ATOM 1489 C C . PRO A 1 193 ? -18.097 6.531 8.747 1.00 97.12 193 PRO A C 1
ATOM 1491 O O . PRO A 1 193 ? -18.814 7.538 8.766 1.00 97.12 193 PRO A O 1
ATOM 1494 N N . ILE A 1 194 ? -16.760 6.618 8.674 1.00 96.75 194 ILE A N 1
ATOM 1495 C CA . ILE A 1 194 ? -16.014 7.863 8.396 1.00 96.75 194 ILE A CA 1
ATOM 1496 C C . ILE A 1 194 ? -15.683 8.041 6.905 1.00 96.75 194 ILE A C 1
ATOM 1498 O O . ILE A 1 194 ? -14.983 8.982 6.535 1.00 96.75 194 ILE A O 1
ATOM 1502 N N . GLY A 1 195 ? -16.204 7.160 6.048 1.00 96.56 195 GLY A N 1
ATOM 1503 C CA . GLY A 1 195 ? -15.995 7.156 4.607 1.00 96.56 195 GLY A CA 1
ATOM 1504 C C . GLY A 1 195 ? -15.041 6.059 4.137 1.00 96.56 195 GLY A C 1
ATOM 1505 O O . GLY A 1 195 ? -14.707 5.116 4.859 1.00 96.56 195 GLY A O 1
ATOM 1506 N N . THR A 1 196 ? -14.624 6.185 2.880 1.00 97.38 196 THR A N 1
ATOM 1507 C CA . THR A 1 196 ? -13.695 5.258 2.225 1.00 97.38 196 THR A CA 1
ATOM 1508 C C . THR A 1 196 ? -12.274 5.810 2.328 1.00 97.38 196 THR A C 1
ATOM 1510 O O . THR A 1 196 ? -11.969 6.816 1.687 1.00 97.38 196 THR A O 1
ATOM 1513 N N . ILE A 1 197 ? -11.428 5.175 3.143 1.00 97.44 197 ILE A N 1
ATOM 1514 C CA . ILE A 1 197 ? -10.089 5.658 3.511 1.00 97.44 197 ILE A CA 1
ATOM 1515 C C . ILE A 1 197 ? -8.984 4.736 2.996 1.00 97.44 197 ILE A C 1
ATOM 1517 O O . ILE A 1 197 ? -9.077 3.510 3.074 1.00 97.44 197 ILE A O 1
ATOM 1521 N N . ASP A 1 198 ? -7.907 5.344 2.515 1.00 97.19 198 ASP A N 1
ATOM 1522 C CA . ASP A 1 198 ? -6.729 4.670 1.992 1.00 97.19 198 ASP A CA 1
ATOM 1523 C C . ASP A 1 198 ? -5.578 4.738 2.998 1.00 97.19 198 ASP A C 1
ATOM 1525 O O . ASP A 1 198 ? -4.877 5.742 3.109 1.00 97.19 198 ASP A O 1
ATOM 1529 N N . LEU A 1 199 ? -5.383 3.668 3.768 1.00 97.62 199 LEU A N 1
ATOM 1530 C CA . LEU A 1 199 ? -4.347 3.634 4.805 1.00 97.62 199 LEU A CA 1
ATOM 1531 C C . LEU A 1 199 ? -2.927 3.648 4.236 1.00 97.62 199 LEU A C 1
ATOM 1533 O O . LEU A 1 199 ? -2.024 4.130 4.917 1.00 97.62 199 LEU A O 1
ATOM 1537 N N . LEU A 1 200 ? -2.724 3.157 3.005 1.00 96.81 200 LEU A N 1
ATOM 1538 C CA . LEU A 1 200 ? -1.427 3.288 2.350 1.00 96.81 200 LEU A CA 1
ATOM 1539 C C . LEU A 1 200 ? -1.196 4.752 1.975 1.00 96.81 200 LEU A C 1
ATOM 1541 O O . LEU A 1 200 ? -0.136 5.284 2.264 1.00 96.81 200 LEU A O 1
ATOM 1545 N N . PHE A 1 201 ? -2.192 5.455 1.440 1.00 96.00 201 PHE A N 1
ATOM 1546 C CA . PHE A 1 201 ? -2.102 6.899 1.199 1.00 96.00 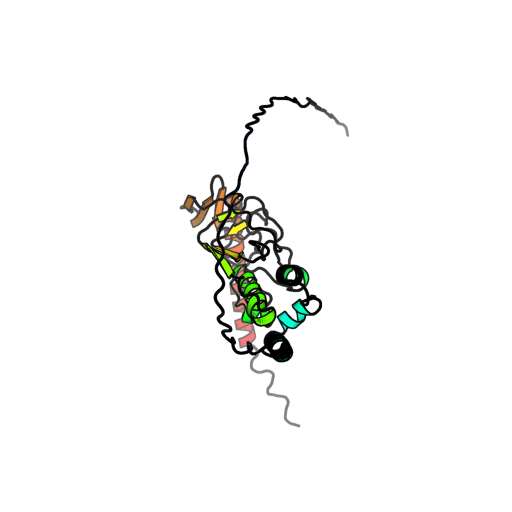201 PHE A CA 1
ATOM 1547 C C . PHE A 1 201 ? -2.468 7.726 2.451 1.00 96.00 201 PHE A C 1
ATOM 1549 O O . PHE A 1 201 ? -3.287 8.638 2.404 1.00 96.00 201 PHE A O 1
ATOM 1556 N N . LEU A 1 202 ? -1.828 7.413 3.588 1.00 95.94 202 LEU A N 1
ATOM 1557 C CA . LEU A 1 202 ? -1.858 8.180 4.850 1.00 95.94 202 LEU A CA 1
ATOM 1558 C C . LEU A 1 202 ? -3.252 8.380 5.493 1.00 95.94 202 LEU A C 1
ATOM 1560 O O . LEU A 1 202 ? -3.423 9.248 6.353 1.00 95.94 202 LEU A O 1
ATOM 1564 N N . GLY A 1 203 ? -4.241 7.566 5.120 1.00 94.19 203 GLY A N 1
ATOM 1565 C CA . GLY A 1 203 ? -5.627 7.678 5.578 1.00 94.19 203 GLY A CA 1
ATOM 1566 C C . GLY A 1 203 ? -6.460 8.713 4.811 1.00 94.19 203 GLY A C 1
ATOM 1567 O O . GLY A 1 203 ? -7.507 9.137 5.312 1.00 94.19 203 GLY A O 1
ATOM 1568 N N . GLU A 1 204 ? -6.003 9.138 3.632 1.00 94.94 204 GLU A N 1
ATOM 1569 C CA . GLU A 1 204 ? -6.732 10.036 2.733 1.00 94.94 204 GLU A CA 1
ATOM 1570 C C . GLU A 1 204 ? -7.950 9.349 2.081 1.00 94.94 204 GLU A C 1
ATOM 1572 O O . GLU A 1 204 ? -7.995 8.120 1.980 1.00 94.94 204 GLU A O 1
ATOM 1577 N N . PRO A 1 205 ? -8.948 10.110 1.590 1.00 95.19 205 PRO A N 1
ATOM 1578 C CA . PRO A 1 205 ? -10.032 9.553 0.785 1.00 95.19 205 PRO A CA 1
ATOM 1579 C C . PRO A 1 205 ? -9.525 8.963 -0.538 1.00 95.19 205 PRO A C 1
ATOM 1581 O O . PRO A 1 205 ? -8.691 9.570 -1.216 1.00 95.19 205 PRO A O 1
ATOM 1584 N N . VAL A 1 206 ? -10.081 7.822 -0.953 1.00 92.81 206 VAL A N 1
ATOM 1585 C CA . VAL A 1 206 ? -9.709 7.157 -2.216 1.00 92.81 206 VAL A CA 1
ATOM 1586 C C . VAL A 1 206 ? -10.161 7.979 -3.430 1.00 92.81 206 VAL A C 1
ATOM 1588 O O . VAL A 1 206 ? -11.354 8.176 -3.659 1.00 92.81 206 VAL A O 1
ATOM 1591 N N . LYS A 1 207 ? -9.206 8.413 -4.261 1.00 91.94 207 LYS A N 1
ATOM 1592 C CA . LYS A 1 207 ? -9.431 9.274 -5.439 1.00 91.94 207 LYS A CA 1
ATOM 1593 C C . LYS A 1 207 ? -9.374 8.478 -6.749 1.00 91.94 207 LYS A C 1
ATOM 1595 O O . LYS A 1 207 ? -8.514 8.720 -7.591 1.00 91.94 207 LYS A O 1
ATOM 1600 N N . GLN A 1 208 ? -10.301 7.532 -6.944 1.00 91.50 208 GLN A N 1
ATOM 1601 C CA . GLN A 1 208 ? -10.303 6.658 -8.137 1.00 91.50 208 GLN A CA 1
ATOM 1602 C C . GLN A 1 208 ? -10.398 7.414 -9.474 1.00 91.50 208 GLN A C 1
ATOM 1604 O O . GLN A 1 208 ? -9.939 6.910 -10.492 1.00 91.50 208 GLN A O 1
ATOM 1609 N N . SER A 1 209 ? -10.942 8.636 -9.484 1.00 92.94 209 SER A N 1
ATOM 1610 C CA . SER A 1 209 ? -10.972 9.510 -10.667 1.00 92.94 209 SER A CA 1
ATOM 1611 C C . SER A 1 209 ? -9.586 9.942 -11.165 1.00 92.94 209 SER A C 1
ATOM 1613 O O . SER A 1 209 ? -9.475 10.446 -12.277 1.00 92.94 209 SER A O 1
ATOM 1615 N N . GLN A 1 210 ? -8.534 9.749 -10.363 1.00 92.00 210 GLN A N 1
ATOM 1616 C CA . GLN A 1 210 ? -7.138 10.008 -10.727 1.00 92.00 210 GLN A CA 1
ATOM 1617 C C . GLN A 1 210 ? -6.411 8.748 -11.230 1.00 92.00 210 GLN A C 1
ATOM 1619 O O . GLN A 1 210 ? -5.220 8.812 -11.532 1.00 92.00 210 GLN A O 1
ATOM 1624 N N . TRP A 1 211 ? -7.089 7.595 -11.281 1.00 95.31 211 TRP A N 1
ATOM 1625 C CA . TRP A 1 211 ? -6.495 6.319 -11.674 1.00 95.31 211 TRP A CA 1
ATOM 1626 C C . TRP A 1 211 ? -6.717 6.048 -13.159 1.00 95.31 211 TRP A C 1
ATOM 1628 O O . TRP A 1 211 ? -7.851 6.010 -13.637 1.00 95.31 211 TRP A O 1
ATOM 1638 N N . ILE A 1 212 ? -5.633 5.777 -13.881 1.00 97.69 212 ILE A N 1
ATOM 1639 C CA . ILE A 1 212 ? -5.690 5.356 -15.279 1.00 97.69 212 ILE A CA 1
ATOM 1640 C C . ILE A 1 212 ? -5.647 3.828 -15.314 1.00 97.69 212 ILE A C 1
ATOM 1642 O O . ILE A 1 212 ? -4.679 3.213 -14.870 1.00 97.69 212 ILE A O 1
ATOM 1646 N N . ASN A 1 213 ? -6.713 3.195 -15.807 1.00 97.88 213 ASN A N 1
ATOM 1647 C CA . ASN A 1 213 ? -6.768 1.739 -15.959 1.00 97.88 213 ASN A CA 1
ATOM 1648 C C . ASN A 1 213 ? -5.833 1.269 -17.080 1.00 97.88 213 ASN A C 1
ATOM 1650 O O . ASN A 1 213 ? -5.660 1.968 -18.080 1.00 97.88 213 ASN A O 1
ATOM 1654 N N . LYS A 1 214 ? -5.288 0.055 -16.952 1.00 97.75 214 LYS A N 1
ATOM 1655 C CA . LYS A 1 214 ? -4.532 -0.572 -18.041 1.00 97.75 214 LYS A CA 1
ATOM 1656 C C . LYS A 1 214 ? -5.417 -0.793 -19.271 1.00 97.75 214 LYS A C 1
ATOM 1658 O O . LYS A 1 214 ? -6.441 -1.467 -19.180 1.00 97.75 214 LYS A O 1
ATOM 1663 N N . THR A 1 215 ? -4.976 -0.293 -20.421 1.00 98.00 215 THR A N 1
ATOM 1664 C CA . THR A 1 215 ? -5.618 -0.469 -21.734 1.00 98.00 215 THR A CA 1
ATOM 1665 C C . THR A 1 215 ? -4.915 -1.512 -22.603 1.00 98.00 215 THR A C 1
ATOM 1667 O O . THR A 1 215 ? -5.537 -2.083 -23.494 1.00 98.00 215 THR A O 1
ATOM 1670 N N . GLY A 1 216 ? -3.641 -1.813 -22.333 1.00 97.62 216 GLY A N 1
ATOM 1671 C CA . GLY A 1 216 ? -2.858 -2.777 -23.106 1.00 97.62 216 GLY A CA 1
ATOM 1672 C C . GLY A 1 216 ? -1.659 -3.344 -22.349 1.00 97.62 216 GLY A C 1
ATOM 1673 O O . GLY A 1 216 ? -1.315 -2.894 -21.255 1.00 97.62 216 GLY A O 1
ATOM 1674 N N . LYS A 1 217 ? -1.021 -4.358 -22.933 1.00 97.75 217 LYS A N 1
ATOM 1675 C CA . LYS A 1 217 ? 0.271 -4.903 -22.496 1.00 97.75 217 LYS A CA 1
ATOM 1676 C C . LYS A 1 217 ? 1.025 -5.489 -23.687 1.00 97.75 217 LYS A C 1
ATOM 1678 O O . LYS A 1 217 ? 0.389 -5.881 -24.665 1.00 97.75 217 LYS A O 1
ATOM 1683 N N . GLY A 1 218 ? 2.338 -5.620 -23.569 1.00 97.06 218 GLY A N 1
ATOM 1684 C CA . GLY A 1 218 ? 3.167 -6.275 -24.574 1.00 97.06 218 GLY A CA 1
ATOM 1685 C C . GLY A 1 218 ? 4.563 -6.601 -24.058 1.00 97.06 218 GLY A C 1
ATOM 1686 O O . GLY A 1 218 ? 4.857 -6.437 -22.877 1.00 97.06 218 GLY A O 1
ATOM 1687 N N . GLU A 1 219 ? 5.406 -7.068 -24.970 1.00 96.62 219 GLU A N 1
ATOM 1688 C CA . GLU A 1 219 ? 6.844 -7.249 -24.781 1.00 96.62 219 GLU A CA 1
ATOM 1689 C C . GLU A 1 219 ? 7.548 -6.444 -25.877 1.00 96.62 219 GLU A C 1
ATOM 1691 O O . GLU A 1 219 ? 7.156 -6.526 -27.048 1.00 96.62 219 GLU A O 1
ATOM 1696 N N . ASP A 1 220 ? 8.584 -5.686 -25.522 1.00 93.19 220 ASP A N 1
ATOM 1697 C CA . ASP A 1 220 ? 9.536 -5.214 -26.521 1.00 93.19 220 ASP A CA 1
ATOM 1698 C C . ASP A 1 220 ? 10.351 -6.405 -27.047 1.00 93.19 220 ASP A C 1
ATOM 1700 O O . ASP A 1 220 ? 11.121 -7.038 -26.317 1.00 93.19 220 ASP A O 1
ATOM 1704 N N . LYS A 1 221 ? 10.139 -6.748 -28.321 1.00 92.38 221 LYS A N 1
ATOM 1705 C CA . LYS A 1 221 ? 10.618 -8.015 -28.892 1.00 92.38 221 LYS A CA 1
ATOM 1706 C C . LYS A 1 221 ? 12.138 -8.113 -28.963 1.00 92.38 221 LYS A C 1
ATOM 1708 O O . LYS A 1 221 ? 12.635 -9.240 -28.947 1.00 92.38 221 LYS A O 1
ATOM 1713 N N . GLU A 1 222 ? 12.823 -6.980 -29.081 1.00 92.38 222 GLU A N 1
ATOM 1714 C CA . GLU A 1 222 ? 14.277 -6.879 -29.195 1.00 92.38 222 GLU A CA 1
ATOM 1715 C C . GLU A 1 222 ? 14.936 -7.046 -27.822 1.00 92.38 222 GLU A C 1
ATOM 1717 O O . GLU A 1 222 ? 15.758 -7.940 -27.631 1.00 92.38 222 GLU A O 1
ATOM 1722 N N . ASN A 1 223 ? 14.500 -6.266 -26.830 1.00 90.12 223 ASN A N 1
ATOM 1723 C CA . ASN A 1 223 ? 15.142 -6.203 -25.520 1.00 90.12 223 ASN A CA 1
ATOM 1724 C C . ASN A 1 223 ? 14.530 -7.137 -24.462 1.00 90.12 223 ASN A C 1
ATOM 1726 O O . ASN A 1 223 ? 15.055 -7.245 -23.345 1.00 90.12 223 ASN A O 1
ATOM 1730 N N . LYS A 1 224 ? 13.423 -7.820 -24.783 1.00 91.50 224 LYS A N 1
ATOM 1731 C CA . LYS A 1 224 ? 12.703 -8.750 -23.893 1.00 91.50 224 LYS A CA 1
ATOM 1732 C C . LYS A 1 224 ? 12.286 -8.103 -22.578 1.00 91.50 224 LYS A C 1
ATOM 1734 O O . LYS A 1 224 ? 12.639 -8.583 -21.499 1.00 91.50 224 LYS A O 1
ATOM 1739 N N . ILE A 1 225 ? 11.605 -6.966 -22.669 1.00 92.38 225 ILE A N 1
ATOM 1740 C CA . ILE A 1 225 ? 11.068 -6.244 -21.512 1.00 92.38 225 ILE A CA 1
ATOM 1741 C C . ILE A 1 225 ? 9.550 -6.115 -21.639 1.00 92.38 225 ILE A C 1
ATOM 1743 O O . ILE A 1 225 ? 9.034 -5.665 -22.663 1.00 92.38 225 ILE A O 1
ATOM 1747 N N . GLU A 1 226 ? 8.834 -6.568 -20.609 1.00 95.00 226 GLU A N 1
ATOM 1748 C CA . GLU A 1 226 ? 7.378 -6.451 -20.550 1.00 95.00 226 GLU A CA 1
ATOM 1749 C C . GLU A 1 226 ? 6.964 -5.002 -20.281 1.00 95.00 226 GLU A C 1
ATOM 1751 O O . GLU A 1 226 ? 7.631 -4.269 -19.546 1.00 95.00 226 GLU A O 1
ATOM 1756 N N . TYR A 1 227 ? 5.835 -4.596 -20.859 1.00 96.88 227 TYR A N 1
ATOM 1757 C CA . TYR A 1 227 ? 5.244 -3.284 -20.627 1.00 96.88 227 TYR A CA 1
ATOM 1758 C C . TYR A 1 227 ? 3.721 -3.332 -20.535 1.00 96.88 227 TYR A C 1
ATOM 1760 O O . TYR A 1 227 ? 3.049 -4.260 -21.001 1.00 96.88 227 TYR A O 1
ATOM 1768 N N . ARG A 1 228 ? 3.164 -2.283 -19.934 1.00 97.94 228 ARG A N 1
ATOM 1769 C CA . ARG A 1 228 ? 1.734 -2.066 -19.702 1.00 97.94 228 ARG A CA 1
ATOM 1770 C C . ARG A 1 228 ? 1.367 -0.651 -20.142 1.00 97.94 228 ARG A C 1
ATOM 1772 O O . ARG A 1 228 ? 2.110 0.285 -19.869 1.00 97.94 228 ARG A O 1
ATOM 1779 N N . ILE A 1 229 ? 0.242 -0.501 -20.835 1.00 98.19 229 ILE A N 1
ATOM 1780 C CA . ILE A 1 229 ? -0.232 0.788 -21.359 1.00 98.19 229 ILE A CA 1
ATOM 1781 C C . ILE A 1 229 ? -1.359 1.301 -20.463 1.00 98.19 229 ILE A C 1
ATOM 1783 O O . ILE A 1 229 ? -2.295 0.556 -20.168 1.00 98.19 229 ILE A O 1
ATOM 1787 N N . PHE A 1 230 ? -1.272 2.563 -20.052 1.00 98.19 230 PHE A N 1
ATOM 1788 C CA . PHE A 1 230 ? -2.204 3.265 -19.174 1.00 98.19 230 PHE A CA 1
ATOM 1789 C C . PHE A 1 230 ? -2.514 4.644 -19.773 1.00 98.19 230 PHE A C 1
ATOM 1791 O O . PHE A 1 230 ? -1.875 5.639 -19.433 1.00 98.19 230 PHE A O 1
ATOM 1798 N N . GLY A 1 231 ? -3.491 4.715 -20.682 1.00 96.25 231 GLY A N 1
ATOM 1799 C CA . GLY A 1 231 ? -3.735 5.942 -21.452 1.00 96.25 231 GLY A CA 1
ATOM 1800 C C . GLY A 1 231 ? -2.497 6.303 -22.278 1.00 96.25 231 GLY A C 1
ATOM 1801 O O . GLY A 1 231 ? -2.010 5.459 -23.026 1.00 96.25 231 GLY A O 1
ATOM 1802 N N . ASP A 1 232 ? -1.968 7.512 -22.088 1.00 96.69 232 ASP A N 1
ATOM 1803 C CA . ASP A 1 232 ? -0.764 8.000 -22.778 1.00 96.69 232 ASP A CA 1
ATOM 1804 C C . ASP A 1 232 ? 0.555 7.449 -22.193 1.00 96.69 232 ASP A C 1
ATOM 1806 O O . ASP A 1 232 ? 1.623 7.622 -22.781 1.00 96.69 232 ASP A O 1
ATOM 1810 N N . TYR A 1 233 ? 0.510 6.770 -21.040 1.00 97.62 233 TYR A N 1
ATOM 1811 C CA . TYR A 1 233 ? 1.693 6.208 -20.387 1.00 97.62 233 TYR A CA 1
ATOM 1812 C C . TYR A 1 233 ? 1.951 4.772 -20.846 1.00 97.62 233 TYR A C 1
ATOM 1814 O O . TYR A 1 233 ? 1.079 3.909 -20.743 1.00 97.62 233 TYR A O 1
ATOM 1822 N N . THR A 1 234 ? 3.183 4.478 -21.260 1.00 97.94 234 THR A N 1
ATOM 1823 C CA . THR A 1 234 ? 3.696 3.101 -21.322 1.00 97.94 234 THR A CA 1
ATOM 1824 C C . THR A 1 234 ? 4.628 2.899 -20.139 1.00 97.94 234 THR A C 1
ATOM 1826 O O . THR A 1 234 ? 5.544 3.687 -19.955 1.00 97.94 234 THR A O 1
ATOM 1829 N N . VAL A 1 235 ? 4.380 1.876 -19.325 1.00 97.56 235 VAL A N 1
ATOM 1830 C CA . VAL A 1 235 ? 5.154 1.557 -18.120 1.00 97.56 235 VAL A CA 1
ATOM 1831 C C . VAL A 1 235 ? 5.832 0.209 -18.328 1.00 97.56 235 VAL A C 1
ATOM 1833 O O . VAL A 1 235 ? 5.154 -0.802 -18.524 1.00 97.56 235 VAL A O 1
ATOM 1836 N N . TYR A 1 236 ? 7.158 0.212 -18.295 1.00 96.44 236 TYR A N 1
ATOM 1837 C CA . TYR A 1 236 ? 8.025 -0.944 -18.496 1.00 96.44 236 TYR A CA 1
ATOM 1838 C C . TYR A 1 236 ? 8.429 -1.564 -17.154 1.00 96.44 236 TYR A C 1
ATOM 1840 O O . TYR A 1 236 ? 8.670 -0.852 -16.171 1.00 96.44 236 TYR A O 1
ATOM 1848 N N . ASP A 1 237 ? 8.565 -2.889 -17.126 1.00 92.12 237 ASP A N 1
ATOM 1849 C CA . ASP A 1 237 ? 9.076 -3.632 -15.972 1.00 92.12 237 ASP A CA 1
ATOM 1850 C C . ASP A 1 237 ? 10.609 -3.492 -15.908 1.00 92.12 237 ASP A C 1
ATOM 1852 O O . ASP A 1 237 ? 11.368 -4.329 -16.389 1.00 92.12 237 ASP A O 1
ATOM 1856 N N . ALA A 1 238 ? 11.052 -2.361 -15.349 1.00 81.88 238 ALA A N 1
ATOM 1857 C CA . ALA A 1 238 ? 12.439 -1.896 -15.348 1.00 81.88 238 ALA A CA 1
ATOM 1858 C C . ALA A 1 238 ? 13.392 -2.735 -14.481 1.00 81.88 238 ALA A C 1
ATOM 1860 O O . ALA A 1 238 ? 14.577 -2.821 -14.789 1.00 81.88 238 ALA A O 1
ATOM 1861 N N . ASN A 1 239 ? 12.907 -3.336 -13.391 1.00 77.81 239 ASN A N 1
ATOM 1862 C CA . ASN A 1 239 ? 13.765 -3.957 -12.380 1.00 77.81 239 ASN A CA 1
ATOM 1863 C C . ASN A 1 239 ? 13.261 -5.338 -11.933 1.00 77.81 239 ASN A C 1
ATOM 1865 O O . ASN A 1 239 ? 12.133 -5.489 -11.462 1.00 77.81 239 ASN A O 1
ATOM 1869 N N . TYR A 1 240 ? 14.132 -6.350 -12.038 1.00 63.69 240 TYR A N 1
ATOM 1870 C CA . TYR A 1 240 ? 13.776 -7.764 -11.829 1.00 63.69 240 TYR A CA 1
ATOM 1871 C C . TYR A 1 240 ? 14.201 -8.360 -10.475 1.00 63.69 240 TYR A C 1
ATOM 1873 O O . TYR A 1 240 ? 13.772 -9.471 -10.156 1.00 63.69 240 TYR A O 1
ATOM 1881 N N . LYS A 1 241 ? 14.999 -7.637 -9.672 1.00 54.09 241 LYS A N 1
ATOM 1882 C CA . LYS A 1 241 ? 15.298 -7.883 -8.243 1.00 54.09 241 LYS A CA 1
ATOM 1883 C C . LYS A 1 241 ? 16.054 -6.682 -7.641 1.00 54.09 241 LYS A C 1
ATOM 1885 O O . LYS A 1 241 ? 16.316 -5.720 -8.357 1.00 54.09 241 LYS A O 1
ATOM 1890 N N . SER A 1 242 ? 16.309 -6.760 -6.329 1.00 50.12 242 SER A N 1
ATOM 1891 C CA . SER A 1 242 ? 17.208 -5.935 -5.486 1.00 50.12 242 SER A CA 1
ATOM 1892 C C . SER A 1 242 ? 17.015 -4.407 -5.389 1.00 50.12 242 SER A C 1
ATOM 1894 O O . SER A 1 242 ? 17.246 -3.866 -4.309 1.00 50.12 242 SER A O 1
ATOM 1896 N N . GLN A 1 243 ? 16.542 -3.692 -6.414 1.00 60.56 243 GLN A N 1
ATOM 1897 C CA . GLN A 1 243 ? 16.511 -2.221 -6.367 1.00 60.56 243 GLN A CA 1
ATOM 1898 C C . GLN A 1 243 ? 15.380 -1.601 -5.529 1.00 60.56 243 GLN A C 1
ATOM 1900 O O . GLN A 1 243 ? 14.326 -2.193 -5.279 1.00 60.56 243 GLN A O 1
ATOM 1905 N N . THR A 1 244 ? 15.611 -0.353 -5.101 1.00 75.19 244 THR A N 1
ATOM 1906 C CA . THR A 1 244 ? 14.676 0.426 -4.283 1.00 75.19 244 THR A CA 1
ATOM 1907 C C . THR A 1 244 ? 13.326 0.597 -4.970 1.00 75.19 244 THR A C 1
ATOM 1909 O O . THR A 1 244 ? 13.276 0.958 -6.143 1.00 75.19 244 THR A O 1
ATOM 1912 N N . LEU A 1 245 ? 12.239 0.433 -4.205 1.00 86.00 245 LEU A N 1
ATOM 1913 C CA . LEU A 1 245 ? 10.839 0.494 -4.652 1.00 86.00 245 LEU A CA 1
ATOM 1914 C C . LEU A 1 245 ? 10.554 1.548 -5.736 1.00 86.00 245 LEU A C 1
ATOM 1916 O O . LEU A 1 245 ? 9.879 1.241 -6.714 1.00 86.00 245 LEU A O 1
ATOM 1920 N N . LYS A 1 246 ? 11.081 2.765 -5.552 1.00 89.56 246 LYS A N 1
ATOM 1921 C CA . LYS A 1 246 ? 10.916 3.940 -6.421 1.00 89.56 246 LYS A CA 1
ATOM 1922 C C . LYS A 1 246 ? 11.310 3.736 -7.895 1.00 89.56 246 LYS A C 1
ATOM 1924 O O . LYS A 1 246 ? 10.793 4.457 -8.741 1.00 89.56 246 LYS A O 1
ATOM 1929 N N . ASP A 1 247 ? 12.177 2.766 -8.184 1.00 86.62 247 ASP A N 1
ATOM 1930 C CA . ASP A 1 247 ? 12.730 2.480 -9.515 1.00 86.62 247 ASP A CA 1
ATOM 1931 C C . ASP A 1 247 ? 12.238 1.127 -10.070 1.00 86.62 247 ASP A C 1
ATOM 1933 O O . ASP A 1 247 ? 12.814 0.585 -11.012 1.00 86.62 247 ASP A O 1
ATOM 1937 N N . LYS A 1 248 ? 11.191 0.530 -9.481 1.00 90.75 248 LYS A N 1
ATOM 1938 C CA . LYS A 1 248 ? 10.678 -0.788 -9.897 1.00 90.75 248 LYS A CA 1
ATOM 1939 C C . LYS A 1 248 ? 10.193 -0.806 -11.352 1.00 90.75 248 LYS A C 1
ATOM 1941 O O . LYS A 1 248 ? 10.360 -1.808 -12.049 1.00 90.75 248 LYS A O 1
ATOM 1946 N N . TYR A 1 249 ? 9.601 0.299 -11.784 1.00 94.50 249 TYR A N 1
ATOM 1947 C CA . TYR A 1 249 ? 9.090 0.520 -13.128 1.00 94.50 249 TYR A CA 1
ATOM 1948 C C . TYR A 1 249 ? 9.650 1.827 -13.704 1.00 94.50 249 TYR A C 1
ATOM 1950 O O . TYR A 1 249 ? 10.055 2.718 -12.955 1.00 94.50 249 TYR A O 1
ATOM 1958 N N . ALA A 1 250 ? 9.610 1.978 -15.026 1.00 95.56 250 ALA A N 1
ATOM 1959 C CA . ALA A 1 250 ? 9.936 3.240 -15.690 1.00 95.56 250 ALA A CA 1
ATOM 1960 C C . ALA A 1 250 ? 8.978 3.516 -16.855 1.00 95.56 250 ALA A C 1
ATOM 1962 O O . ALA A 1 250 ? 8.468 2.574 -17.465 1.00 95.56 250 ALA A O 1
ATOM 1963 N N . THR A 1 251 ? 8.732 4.786 -17.183 1.00 96.75 251 THR A N 1
ATOM 1964 C CA . THR A 1 251 ? 7.982 5.168 -18.397 1.00 96.75 251 THR A CA 1
ATOM 1965 C C . THR A 1 251 ? 8.878 5.363 -19.619 1.00 96.75 251 THR A C 1
ATOM 1967 O O . THR A 1 251 ? 8.417 5.270 -20.757 1.00 96.75 251 THR A O 1
ATOM 1970 N N . ASN A 1 252 ? 10.180 5.570 -19.407 1.00 96.00 252 ASN A N 1
ATOM 1971 C CA . ASN A 1 252 ? 11.174 5.620 -20.471 1.00 96.00 252 ASN A CA 1
ATOM 1972 C C . ASN A 1 252 ? 11.791 4.230 -20.715 1.00 96.00 252 ASN A C 1
ATOM 1974 O O . ASN A 1 252 ? 12.275 3.590 -19.781 1.00 96.00 252 ASN A O 1
ATOM 1978 N N . LEU A 1 253 ? 11.822 3.782 -21.976 1.00 95.25 253 LEU A N 1
ATOM 1979 C CA . LEU A 1 253 ? 12.413 2.490 -22.341 1.00 95.25 253 LEU A CA 1
ATOM 1980 C C . LEU A 1 253 ? 13.907 2.421 -21.985 1.00 95.25 253 LEU A C 1
ATOM 1982 O O . LEU A 1 253 ? 14.337 1.426 -21.417 1.00 95.25 253 LEU A O 1
ATOM 1986 N N . ASN A 1 254 ? 14.697 3.464 -22.252 1.00 94.62 254 ASN A N 1
ATOM 1987 C CA . ASN A 1 254 ? 16.139 3.444 -21.982 1.00 94.62 254 ASN A CA 1
ATOM 1988 C C . ASN A 1 254 ? 16.438 3.358 -20.478 1.00 94.62 254 ASN A C 1
ATOM 1990 O O . ASN A 1 254 ? 17.313 2.590 -20.083 1.00 94.62 254 ASN A O 1
ATOM 1994 N N . ASP A 1 255 ? 15.677 4.076 -19.643 1.00 93.25 255 ASP A N 1
ATOM 1995 C CA . ASP A 1 255 ? 15.780 3.960 -18.181 1.00 93.25 255 ASP A CA 1
ATOM 1996 C C . ASP A 1 255 ? 15.415 2.537 -17.718 1.00 93.25 255 ASP A C 1
ATOM 1998 O O . ASP A 1 255 ? 16.089 1.964 -16.860 1.00 93.25 255 ASP A O 1
ATOM 2002 N N . ALA A 1 256 ? 14.400 1.920 -18.335 1.00 93.56 256 ALA A N 1
ATOM 2003 C CA . ALA A 1 256 ? 14.001 0.544 -18.049 1.00 93.56 256 ALA A CA 1
ATOM 2004 C C . ALA A 1 256 ? 15.069 -0.489 -18.458 1.00 93.56 256 ALA A C 1
ATOM 2006 O O . ALA A 1 256 ? 15.336 -1.439 -17.720 1.00 93.56 256 ALA A O 1
ATOM 2007 N N . LEU A 1 257 ? 15.724 -0.291 -19.607 1.00 92.81 257 LEU A N 1
ATOM 2008 C CA . LEU A 1 257 ? 16.847 -1.118 -20.057 1.00 92.81 257 LEU A CA 1
ATOM 2009 C C . LEU A 1 257 ? 18.070 -0.952 -19.149 1.00 92.81 257 LEU A C 1
ATOM 2011 O O . LEU A 1 257 ? 18.707 -1.945 -18.797 1.00 92.81 257 LEU A O 1
ATOM 2015 N N . GLN A 1 258 ? 18.370 0.275 -18.714 1.00 90.25 258 GLN A N 1
ATOM 2016 C CA . GLN A 1 258 ? 19.447 0.538 -17.763 1.00 90.25 258 GLN A CA 1
ATOM 2017 C C . GLN A 1 258 ? 19.176 -0.137 -16.410 1.00 90.25 258 GLN A C 1
ATOM 2019 O O . GLN A 1 258 ? 20.068 -0.802 -15.881 1.00 90.25 258 GLN A O 1
ATOM 2024 N N . GLY A 1 259 ? 17.949 -0.036 -15.883 1.00 88.56 259 GLY A N 1
ATOM 2025 C CA . GLY A 1 259 ? 17.516 -0.757 -14.680 1.00 88.56 259 GLY A CA 1
ATOM 2026 C C . GLY A 1 259 ? 17.726 -2.267 -14.814 1.00 88.56 259 GLY A C 1
ATOM 2027 O O . GLY A 1 259 ? 18.394 -2.881 -13.982 1.00 88.56 259 GLY A O 1
ATOM 2028 N N . LYS A 1 260 ? 17.282 -2.853 -15.933 1.00 87.69 260 LYS A N 1
ATOM 2029 C CA . LYS A 1 260 ? 17.432 -4.286 -16.218 1.00 87.69 260 LYS A CA 1
ATOM 2030 C C . LYS A 1 260 ? 18.899 -4.730 -16.250 1.00 87.69 260 LYS A C 1
ATOM 2032 O O . LYS A 1 260 ? 19.223 -5.772 -15.680 1.00 87.69 260 LYS A O 1
ATOM 2037 N N . VAL A 1 261 ? 19.792 -3.950 -16.867 1.00 89.19 261 VAL A N 1
ATOM 2038 C CA . VAL A 1 261 ? 21.242 -4.229 -16.882 1.00 89.19 261 VAL A CA 1
ATOM 2039 C C . VAL A 1 261 ? 21.833 -4.173 -15.469 1.00 89.19 261 VAL A C 1
ATOM 2041 O O . VAL A 1 261 ? 22.579 -5.076 -15.086 1.00 89.19 261 VAL A O 1
ATOM 2044 N N . LEU A 1 262 ? 21.472 -3.160 -14.674 1.00 87.56 262 LEU A N 1
ATOM 2045 C CA . LEU A 1 262 ? 21.940 -3.024 -13.292 1.00 87.56 262 LEU A CA 1
ATOM 2046 C C . LEU A 1 262 ? 21.453 -4.180 -12.404 1.00 87.56 262 LEU A C 1
ATOM 2048 O O . LEU A 1 262 ? 22.260 -4.759 -11.683 1.00 87.56 262 LEU A O 1
ATOM 2052 N N . ALA A 1 263 ? 20.179 -4.571 -12.501 1.00 84.75 263 ALA A N 1
ATOM 2053 C CA . ALA A 1 263 ? 19.625 -5.695 -11.743 1.00 84.75 263 ALA A CA 1
ATOM 2054 C C . ALA A 1 263 ? 20.302 -7.035 -12.087 1.00 84.75 263 ALA A C 1
ATOM 2056 O O . ALA A 1 263 ? 20.540 -7.854 -11.201 1.00 84.75 263 ALA A O 1
ATOM 2057 N N . VAL A 1 264 ? 20.644 -7.272 -13.361 1.00 86.12 264 VAL A N 1
ATOM 2058 C CA . VAL A 1 264 ? 21.395 -8.474 -13.772 1.00 86.12 264 VAL A CA 1
ATOM 2059 C C . VAL A 1 264 ? 22.810 -8.472 -13.187 1.00 86.12 264 VAL A C 1
ATOM 2061 O O . VAL A 1 264 ? 23.253 -9.500 -12.675 1.00 86.12 264 VAL A O 1
ATOM 2064 N N . ALA A 1 265 ? 23.501 -7.329 -13.212 1.00 88.38 265 ALA A N 1
ATOM 2065 C CA . ALA A 1 265 ? 24.831 -7.196 -12.619 1.00 88.38 265 ALA A CA 1
ATOM 2066 C C . ALA A 1 265 ? 24.813 -7.384 -11.090 1.00 88.38 265 ALA A C 1
ATOM 2068 O O . ALA A 1 265 ? 25.688 -8.053 -10.541 1.00 88.38 265 ALA A O 1
ATOM 2069 N N . GLU A 1 266 ? 23.801 -6.845 -10.407 1.00 86.94 266 GLU A N 1
ATOM 2070 C CA . GLU A 1 266 ? 23.632 -6.973 -8.957 1.00 86.94 266 GLU A CA 1
ATOM 2071 C C . GLU A 1 266 ? 23.335 -8.423 -8.543 1.00 86.94 266 GLU A C 1
ATOM 2073 O O . GLU A 1 266 ? 24.022 -8.955 -7.673 1.00 86.94 266 GLU A O 1
ATOM 2078 N N . MET A 1 267 ? 22.417 -9.117 -9.231 1.00 85.56 267 MET A N 1
ATOM 2079 C CA . MET A 1 267 ? 22.154 -10.544 -8.985 1.00 85.56 267 MET A CA 1
ATOM 2080 C C . MET A 1 267 ? 23.404 -11.417 -9.180 1.00 85.56 267 MET A C 1
ATOM 2082 O O . MET A 1 267 ? 23.651 -12.320 -8.380 1.00 85.56 267 MET A O 1
ATOM 2086 N N . ALA A 1 268 ? 24.216 -11.144 -10.208 1.00 90.12 268 ALA A N 1
ATOM 2087 C CA . ALA A 1 268 ? 25.467 -11.869 -10.436 1.00 90.12 268 ALA A CA 1
ATOM 2088 C C . ALA A 1 268 ? 26.498 -11.620 -9.315 1.00 90.12 268 ALA A C 1
ATOM 2090 O O . ALA A 1 268 ? 27.191 -12.546 -8.887 1.00 90.12 268 ALA A O 1
ATOM 2091 N N . ALA A 1 269 ? 26.574 -10.388 -8.799 1.00 90.19 269 ALA A N 1
ATOM 2092 C CA . ALA A 1 269 ? 27.431 -10.044 -7.667 1.00 90.19 269 ALA A CA 1
ATOM 2093 C C . ALA A 1 269 ? 26.955 -10.689 -6.349 1.00 90.19 269 ALA A C 1
ATOM 2095 O O . ALA A 1 269 ? 27.780 -11.188 -5.579 1.00 90.19 269 ALA A O 1
ATOM 2096 N N . GLU A 1 270 ? 25.641 -10.737 -6.098 1.00 89.62 270 GLU A N 1
ATOM 2097 C CA . GLU A 1 270 ? 25.059 -11.448 -4.951 1.00 89.62 270 GLU A CA 1
ATOM 2098 C C . GLU A 1 270 ? 25.335 -12.957 -5.007 1.00 89.62 270 GLU A C 1
ATOM 2100 O O . GLU A 1 270 ? 25.698 -13.554 -3.988 1.00 89.62 270 GLU A O 1
ATOM 2105 N N . GLU A 1 271 ? 25.201 -13.581 -6.182 1.00 92.38 271 GLU A N 1
ATOM 2106 C CA . GLU A 1 271 ? 25.479 -15.007 -6.371 1.00 92.38 271 GLU A CA 1
ATOM 2107 C C . GLU A 1 271 ? 26.959 -15.335 -6.126 1.00 92.38 271 GLU A C 1
ATOM 2109 O O . GLU A 1 271 ? 27.266 -16.275 -5.385 1.00 92.38 271 GLU A O 1
ATOM 2114 N N . GLU A 1 272 ? 27.883 -14.533 -6.663 1.00 95.44 272 GLU A N 1
ATOM 2115 C CA . GLU A 1 272 ? 29.320 -14.696 -6.418 1.00 95.44 272 GLU A CA 1
ATOM 2116 C C . GLU A 1 272 ? 29.665 -14.489 -4.934 1.00 95.44 272 GLU A C 1
ATOM 2118 O O . GLU A 1 272 ? 30.360 -15.316 -4.339 1.00 95.44 272 GLU A O 1
ATOM 2123 N N . ALA A 1 273 ? 29.111 -13.463 -4.280 1.00 93.06 273 ALA A N 1
ATOM 2124 C CA . ALA A 1 273 ? 29.298 -13.246 -2.845 1.00 93.06 273 ALA A CA 1
ATOM 2125 C C . ALA A 1 273 ? 28.752 -14.419 -2.005 1.00 93.06 273 ALA A C 1
ATOM 2127 O O . ALA A 1 273 ? 29.391 -14.860 -1.043 1.00 93.06 273 ALA A O 1
ATOM 2128 N N . ALA A 1 274 ? 27.596 -14.978 -2.375 1.00 93.94 274 ALA A N 1
ATOM 2129 C CA . ALA A 1 274 ? 27.045 -16.173 -1.741 1.00 93.94 274 ALA A CA 1
ATOM 2130 C C . ALA A 1 274 ? 27.920 -17.416 -1.987 1.00 93.94 274 ALA A C 1
ATOM 2132 O O . ALA A 1 274 ? 28.073 -18.249 -1.087 1.00 93.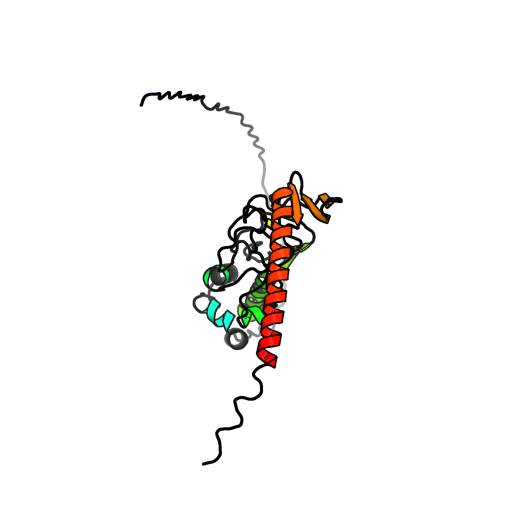94 274 ALA A O 1
ATOM 2133 N N . ARG A 1 275 ? 28.532 -17.540 -3.172 1.00 96.62 275 ARG A N 1
ATOM 2134 C CA . ARG A 1 275 ? 29.482 -18.609 -3.509 1.00 96.62 275 ARG A CA 1
ATOM 2135 C C . ARG A 1 275 ? 30.744 -18.524 -2.653 1.00 96.62 275 ARG A C 1
ATOM 2137 O O . ARG A 1 275 ? 31.120 -19.540 -2.068 1.00 96.62 275 ARG A O 1
ATOM 2144 N N . VAL A 1 276 ? 31.344 -17.340 -2.507 1.00 95.19 276 VAL A N 1
ATOM 2145 C CA . VAL A 1 276 ? 32.519 -17.110 -1.643 1.00 95.19 276 VAL A CA 1
ATOM 2146 C C . VAL A 1 276 ? 32.214 -17.503 -0.194 1.00 95.19 276 VAL A C 1
ATOM 2148 O O . VAL A 1 276 ? 32.899 -18.370 0.351 1.00 95.19 276 VAL A O 1
ATOM 2151 N N . ARG A 1 277 ? 31.113 -17.002 0.389 1.00 95.12 277 ARG A N 1
ATOM 2152 C CA . ARG A 1 277 ? 30.694 -17.350 1.765 1.00 95.12 277 ARG A CA 1
ATOM 2153 C C . ARG A 1 277 ? 30.528 -18.863 1.979 1.00 95.12 277 ARG A C 1
ATOM 2155 O O . ARG A 1 277 ? 30.868 -19.378 3.042 1.00 95.12 277 ARG A O 1
ATOM 2162 N N . ARG A 1 278 ? 30.024 -19.600 0.975 1.00 94.25 278 ARG A N 1
ATOM 2163 C CA . ARG A 1 278 ? 29.893 -21.076 1.009 1.00 94.25 278 ARG A CA 1
ATOM 2164 C C . ARG A 1 278 ? 31.232 -21.816 0.915 1.00 94.25 278 ARG A C 1
ATOM 2166 O O . ARG A 1 278 ? 31.305 -22.967 1.342 1.00 94.25 278 ARG A O 1
ATOM 2173 N N . VAL A 1 279 ? 32.264 -21.216 0.323 1.00 93.56 279 VAL A N 1
ATOM 2174 C CA . VAL A 1 279 ? 33.623 -21.783 0.287 1.00 93.56 279 VAL A CA 1
ATOM 2175 C C . VAL A 1 279 ? 34.337 -21.519 1.612 1.00 93.56 279 VAL A C 1
ATOM 2177 O O . VAL A 1 279 ? 34.952 -22.431 2.161 1.00 93.56 279 VAL A O 1
ATOM 2180 N N . GLU A 1 280 ? 34.205 -20.313 2.162 1.00 91.06 280 GLU A N 1
ATOM 2181 C CA . GLU A 1 280 ? 34.779 -19.940 3.460 1.00 91.06 280 GLU A CA 1
ATOM 2182 C C . GLU A 1 280 ? 34.186 -20.765 4.608 1.00 91.06 280 GLU A C 1
ATOM 2184 O O . GLU A 1 280 ? 34.935 -21.352 5.389 1.00 91.06 280 GLU A O 1
ATOM 2189 N N . SER A 1 281 ? 32.858 -20.928 4.662 1.00 89.44 281 SER A N 1
ATOM 2190 C CA . SER A 1 281 ? 32.207 -21.743 5.701 1.00 89.44 281 SER A CA 1
ATOM 2191 C C . SER A 1 281 ? 32.627 -23.220 5.674 1.00 89.44 281 SER A C 1
ATOM 2193 O O . SER A 1 281 ? 32.635 -23.875 6.714 1.00 89.44 281 SER A O 1
ATOM 2195 N N . LYS A 1 282 ? 33.045 -23.739 4.510 1.00 86.62 282 LYS A N 1
ATOM 2196 C CA . LYS A 1 282 ? 33.598 -25.097 4.358 1.00 86.62 282 LYS A CA 1
ATOM 2197 C C . LYS A 1 282 ? 35.074 -25.218 4.747 1.00 86.62 282 LYS A C 1
ATOM 2199 O O . LYS A 1 282 ? 35.528 -26.334 4.983 1.00 86.62 282 LYS A O 1
ATOM 2204 N N . ARG A 1 283 ? 35.830 -24.115 4.813 1.00 81.88 283 ARG A N 1
ATOM 2205 C CA . ARG A 1 283 ? 37.259 -24.115 5.187 1.00 81.88 283 ARG A CA 1
ATOM 2206 C C . ARG A 1 283 ? 37.503 -24.034 6.698 1.00 81.88 283 ARG A C 1
ATOM 2208 O O . ARG A 1 283 ? 38.582 -24.416 7.140 1.00 81.88 283 ARG A O 1
ATOM 2215 N N . SER A 1 284 ? 36.508 -23.625 7.488 1.00 65.50 284 SER A N 1
ATOM 2216 C CA . SER A 1 284 ? 36.653 -23.385 8.937 1.00 65.50 284 SER A CA 1
ATOM 2217 C C . SER A 1 284 ? 36.111 -24.449 9.931 1.00 65.50 284 SER A C 1
ATOM 2219 O O . SER A 1 284 ? 35.930 -24.092 11.095 1.00 65.50 284 SER A O 1
ATOM 2221 N N . PRO A 1 285 ? 35.852 -25.739 9.604 1.00 61.41 285 PRO A N 1
ATOM 2222 C CA . PRO A 1 285 ? 35.168 -26.644 10.541 1.00 61.41 285 PRO A CA 1
ATOM 2223 C C . PRO A 1 285 ? 36.020 -27.218 11.698 1.00 61.41 285 PRO A C 1
ATOM 2225 O O . PRO A 1 285 ? 35.457 -27.908 12.542 1.00 61.41 285 PRO A O 1
ATOM 2228 N N . ASN A 1 286 ? 37.344 -26.992 11.759 1.00 58.81 286 ASN A N 1
ATOM 2229 C CA . ASN A 1 286 ? 38.250 -27.816 12.593 1.00 58.81 286 ASN A CA 1
ATOM 2230 C C . ASN A 1 286 ? 39.158 -27.094 13.617 1.00 58.81 286 ASN A C 1
ATOM 2232 O O . ASN A 1 286 ? 39.982 -27.753 14.243 1.00 58.81 286 ASN A O 1
ATOM 2236 N N . LEU A 1 287 ? 39.014 -25.784 13.857 1.00 57.03 287 LEU A N 1
ATOM 2237 C CA . LEU A 1 287 ? 39.878 -25.052 14.812 1.00 57.03 287 LEU A CA 1
ATOM 2238 C C . LEU A 1 287 ? 39.386 -25.028 16.278 1.00 57.03 287 LEU A C 1
ATOM 2240 O O . LEU A 1 287 ? 40.014 -24.401 17.123 1.00 57.03 287 LEU A O 1
ATOM 2244 N N . LEU A 1 288 ? 38.293 -25.727 16.605 1.00 56.78 288 LEU A N 1
ATOM 2245 C CA . LEU A 1 288 ? 37.621 -25.657 17.918 1.00 56.78 288 LEU A CA 1
ATOM 2246 C C . LEU A 1 288 ? 37.703 -26.947 18.763 1.00 56.78 288 LEU A C 1
ATOM 2248 O O . LEU A 1 288 ? 36.939 -27.105 19.710 1.00 56.78 288 LEU A O 1
ATOM 2252 N N . LYS A 1 289 ? 38.616 -27.879 18.441 1.00 58.00 289 LYS A N 1
ATOM 2253 C CA . LYS A 1 289 ? 38.717 -29.196 19.114 1.00 58.00 289 LYS A CA 1
ATOM 2254 C C . LYS A 1 289 ? 40.008 -29.491 19.895 1.00 58.00 289 LYS A C 1
ATOM 2256 O O . LYS A 1 289 ? 40.112 -30.582 20.445 1.00 58.00 289 LYS A O 1
ATOM 2261 N N . CYS A 1 290 ? 40.957 -28.555 19.989 1.00 57.84 290 CYS A N 1
ATOM 2262 C CA . CYS A 1 290 ? 42.278 -28.821 20.592 1.00 57.84 290 CYS A CA 1
ATOM 2263 C C . CYS A 1 290 ? 42.538 -28.175 21.969 1.00 57.84 290 CYS A C 1
ATOM 2265 O O . CYS A 1 290 ? 43.619 -28.366 22.514 1.00 57.84 290 CYS A O 1
ATOM 2267 N N . CYS A 1 291 ? 41.577 -27.452 22.555 1.00 57.53 291 CYS A N 1
ATOM 2268 C CA . CYS A 1 291 ? 41.738 -26.800 23.863 1.00 57.53 291 CYS A CA 1
ATOM 2269 C C . CYS A 1 291 ? 40.719 -27.325 24.885 1.00 57.53 291 CYS A C 1
ATOM 2271 O O . CYS A 1 291 ? 39.754 -26.633 25.193 1.00 57.53 291 CYS A O 1
ATOM 2273 N N . ASN A 1 292 ? 40.914 -28.558 25.369 1.00 54.16 292 ASN A N 1
ATOM 2274 C CA . ASN A 1 292 ? 40.288 -29.065 26.602 1.00 54.16 292 ASN A CA 1
ATOM 2275 C C . ASN A 1 292 ? 40.991 -30.345 27.109 1.00 54.16 292 ASN A C 1
ATOM 2277 O O . ASN A 1 292 ? 40.391 -31.415 27.185 1.00 54.16 292 ASN A O 1
ATOM 2281 N N . VAL A 1 293 ? 42.290 -30.236 27.419 1.00 58.38 293 VAL A N 1
ATOM 2282 C CA . VAL A 1 293 ? 43.036 -31.225 28.225 1.00 58.38 293 VAL A CA 1
ATOM 2283 C C . VAL A 1 293 ? 44.049 -30.493 29.119 1.00 58.38 293 VAL A C 1
ATOM 2285 O O . VAL A 1 293 ? 45.229 -30.418 28.783 1.00 58.38 293 VAL A O 1
ATOM 2288 N N . MET A 1 294 ? 43.568 -29.937 30.234 1.00 55.66 294 MET A N 1
ATOM 2289 C CA . MET A 1 294 ? 44.299 -29.701 31.492 1.00 55.66 294 MET A CA 1
ATOM 2290 C C . MET A 1 294 ? 43.294 -29.765 32.642 1.00 55.66 294 MET A C 1
ATOM 2292 O O . MET A 1 294 ? 42.181 -29.230 32.441 1.00 55.66 294 MET A O 1
#

pLDDT: mean 82.7, std 20.51, range [35.41, 98.75]

Secondary structure (DSSP, 8-state):
------------------------------------------------PPP-----HHHHHHHHHHHHHHHHHH-HHHHHHTTT---SS-HHHHHHHHHHHHHHH---EE-SSPPPHHHHHTT--EE-HHHHHHHHHHIIIIII---S-EEEEEEEEEEESS----S-TT----SBGGGTBEEEEEEEEEEETTEEEETTTTTEEP-GGGPEEP-EEEEETTTTEEEEEETTEEEE---SSSS-GGGSBBSSHHHHHHHHHHHHHHHHHHHHHHHHHHHHHHH-TTTTSS----